Protein AF-A0A497QB81-F1 (afdb_monomer_lite)

Secondary structure (DSSP, 8-state):
-HHHHHHHHTTS--EE-TTT--EE-TT-SB-TTT-PBP-EEE-TTT--EEE--SB-TTT--B-SPPPHHHHHHHHHHHHHHHHHHHHHHHHHHHHHHHHHHHHTTT-HHHHHHHHHHHHHHHHHHHHHHGGGGHHHHHHHHSSHHHHHHHTT--HHHHHHTHHHHHHHHHHHHHHHHHHHHHHHHTTSS--------HHHHHHHHHHHHHHHHHHHHHIIIIIIHHHHTTS-HHHHHHHHHHHHHHT--STTHHHHHHHHHHHHHHHHHHTTS-HHHHHHHHHHHHHHHHHHHHHHHHH-

Sequence (300 aa):
MVESRIEQEMSGETLFCPVCGTSVERGMKHCPTCGAKLSFTICPGCHRPVVAEKFCPFCGTRLMPTSWKGIILMYLITVGSFFLLGVIAIVLLIALVVSFILISPIDPYTAIQMSNDFAFIYLALMNVSELIFLIPLIVYFKTPKKMLRAVGFVKQRILSSIPEEIVYALLGLFVSVILQSTLFYLGVIDVTPSVYTLNIYIMLALSLVVVAFSEEALFRGFFYQALSYRYNWIIAAVVSSIIFATVHPVYPTFIVAFLLGIVMCIIYEKSGKNLMSSTLFHYTYDLTIFVFPTILYLLS

Foldseek 3Di:
DVVVVVVVVQPPDFEADPPPRDTDDPPDQADPPPRHGWDWDQQPLPRHIYTDDQADQQFLFGRDADDPVLLVVLLCQLLVLLVVLVVVLVVLVVVLVVQLVVCCVPDVVVSVVSNVVSVVVSVLCVLCSLCSLVVSLCVVLVHPVSLCSNLGVHPVLCVVCVVVLVVLLVLLLVVLVVVVVVCVVVVVDDLDDDPDDPVVLVSLLVSLLSSLLSLLSRLLSPQLSNVCVPDPSQVSQQVSQLSQLVSVVDPPSSVVSSVLSNVLSVQCVVSSNHSSSSSSSRSSNVSSNNVVSNVVVVVD

Radius of gyration: 23.27 Å; chains: 1; bounding box: 58×38×70 Å

pLDDT: mean 85.38, std 11.7, range [38.03, 98.56]

Structure (mmCIF, N/CA/C/O backbone):
data_AF-A0A497QB81-F1
#
_entry.id   AF-A0A497QB81-F1
#
loop_
_atom_site.group_PDB
_atom_site.id
_atom_site.type_symbol
_atom_site.label_atom_id
_atom_site.label_alt_id
_atom_site.label_comp_id
_atom_site.label_asym_id
_atom_site.label_entity_id
_atom_site.label_seq_id
_atom_site.pdbx_PDB_ins_code
_atom_site.Cartn_x
_atom_site.Cartn_y
_atom_site.Cartn_z
_atom_site.occupancy
_atom_site.B_iso_or_equiv
_atom_site.auth_seq_id
_atom_site.auth_comp_id
_atom_site.auth_asym_id
_atom_site.auth_atom_id
_atom_site.pdbx_PDB_model_num
ATOM 1 N N . MET A 1 1 ? -27.525 -13.408 34.813 1.00 44.25 1 MET A N 1
ATOM 2 C CA . MET A 1 1 ? -26.429 -14.411 34.801 1.00 44.25 1 MET A CA 1
ATOM 3 C C . MET A 1 1 ? -25.441 -14.233 33.647 1.00 44.25 1 MET A C 1
ATOM 5 O O . MET A 1 1 ? -24.277 -14.547 33.850 1.00 44.25 1 MET A O 1
ATOM 9 N N . VAL A 1 2 ? -25.850 -13.743 32.466 1.00 43.25 2 VAL A N 1
ATOM 10 C CA . VAL A 1 2 ? -24.913 -13.443 31.359 1.00 43.25 2 VAL A CA 1
ATOM 11 C C . VAL A 1 2 ? -24.148 -12.134 31.614 1.00 43.25 2 VAL A C 1
ATOM 13 O O . VAL A 1 2 ? -22.926 -12.139 31.556 1.00 43.25 2 VAL A O 1
ATOM 16 N N . GLU A 1 3 ? -24.827 -11.059 32.034 1.00 41.06 3 GLU A N 1
ATOM 17 C CA . GLU A 1 3 ? -24.181 -9.780 32.408 1.00 41.06 3 GLU A CA 1
ATOM 18 C C . GLU A 1 3 ? -23.168 -9.920 33.554 1.00 41.06 3 GLU A C 1
ATOM 20 O O . GLU A 1 3 ? -22.066 -9.387 33.471 1.00 41.06 3 GLU A O 1
ATOM 25 N N . SER A 1 4 ? -23.475 -10.733 34.569 1.00 41.91 4 SER A N 1
ATOM 26 C CA . SER A 1 4 ? -22.582 -10.968 35.711 1.00 41.91 4 SER A CA 1
ATOM 27 C C . SER A 1 4 ? -21.336 -11.798 35.365 1.00 41.91 4 SER A C 1
ATOM 29 O O . SER A 1 4 ? -20.327 -11.697 36.055 1.00 41.91 4 SER A O 1
ATOM 31 N N . ARG A 1 5 ? -21.382 -12.621 34.305 1.00 38.03 5 ARG A N 1
ATOM 32 C CA . ARG A 1 5 ? -20.204 -13.351 33.795 1.00 38.03 5 ARG A CA 1
ATOM 33 C C . ARG A 1 5 ? -19.304 -12.454 32.944 1.00 38.03 5 ARG A C 1
ATOM 35 O O . ARG A 1 5 ? -18.089 -12.548 33.062 1.00 38.03 5 ARG A O 1
ATOM 42 N N . ILE A 1 6 ? -19.895 -11.550 32.160 1.00 45.59 6 ILE A N 1
ATOM 43 C CA . ILE A 1 6 ? -19.164 -10.548 31.370 1.00 45.59 6 ILE A CA 1
ATOM 44 C C . ILE A 1 6 ? -18.400 -9.587 32.296 1.00 45.59 6 ILE A C 1
ATOM 46 O O . ILE A 1 6 ? -17.248 -9.269 32.026 1.00 45.59 6 ILE A O 1
ATOM 50 N N . GLU A 1 7 ? -18.986 -9.175 33.425 1.00 41.84 7 GLU A N 1
ATOM 51 C CA . GLU A 1 7 ? -18.289 -8.353 34.428 1.00 41.84 7 GLU A CA 1
ATOM 52 C C . GLU A 1 7 ? -17.121 -9.083 35.115 1.00 41.84 7 GLU A C 1
ATOM 54 O O . GLU A 1 7 ? -16.090 -8.462 35.376 1.00 41.84 7 GLU A O 1
ATOM 59 N N . GLN A 1 8 ? -17.246 -10.393 35.360 1.00 41.62 8 GLN A N 1
ATOM 60 C CA . GLN A 1 8 ? -16.210 -11.200 36.019 1.00 41.62 8 GLN A CA 1
ATOM 61 C C . GLN A 1 8 ? -15.059 -11.625 35.091 1.00 41.62 8 GLN A C 1
ATOM 63 O O . GLN A 1 8 ? -13.922 -11.695 35.547 1.00 41.62 8 GLN A O 1
ATOM 68 N N . GLU A 1 9 ? -15.292 -11.846 33.793 1.00 42.94 9 GLU A N 1
ATOM 69 C CA . GLU A 1 9 ? -14.204 -12.077 32.821 1.00 42.94 9 GLU A CA 1
ATOM 70 C C . GLU A 1 9 ? -13.464 -10.774 32.449 1.00 42.94 9 GLU A C 1
ATOM 72 O O . GLU A 1 9 ? -12.307 -10.797 32.032 1.00 42.94 9 GLU A O 1
ATOM 77 N N . MET A 1 10 ? -14.096 -9.612 32.659 1.00 46.50 10 MET A N 1
ATOM 78 C CA . MET A 1 10 ? -13.556 -8.283 32.338 1.00 46.50 10 MET A CA 1
ATOM 79 C C . MET A 1 10 ? -12.736 -7.621 33.457 1.00 46.50 10 MET A C 1
ATOM 81 O O . MET A 1 10 ? -12.205 -6.529 33.237 1.00 46.50 10 MET A O 1
ATOM 85 N N . SER A 1 11 ? -12.605 -8.250 34.631 1.00 44.47 11 SER A N 1
ATOM 86 C CA . SER A 1 11 ? -11.894 -7.686 35.791 1.00 44.47 11 SER A CA 1
ATOM 87 C C . SER A 1 11 ? -10.370 -7.890 35.768 1.00 44.47 11 SER A C 1
ATOM 89 O O . SER A 1 11 ? -9.690 -7.445 36.689 1.00 44.47 11 SER A O 1
ATOM 91 N N . GLY A 1 12 ? -9.828 -8.566 34.747 1.00 51.53 12 GLY A N 1
ATOM 92 C CA . GLY A 1 12 ? -8.405 -8.927 34.665 1.00 51.53 12 GLY A CA 1
ATOM 93 C C . GLY A 1 12 ? -7.561 -8.166 33.633 1.00 51.53 12 GLY A C 1
ATOM 94 O O . GLY A 1 12 ? -6.337 -8.273 33.672 1.00 51.53 12 GLY A O 1
ATOM 95 N N . GLU A 1 13 ? -8.159 -7.406 32.706 1.00 62.19 13 GLU A N 1
ATOM 96 C CA . GLU A 1 13 ? -7.384 -6.680 31.685 1.00 62.19 13 GLU A CA 1
ATOM 97 C C . GLU A 1 13 ? -6.985 -5.278 32.169 1.00 62.19 13 GLU A C 1
ATOM 99 O O . GLU A 1 13 ? -7.822 -4.393 32.365 1.00 62.19 13 GLU A O 1
ATOM 104 N N . THR A 1 14 ? -5.678 -5.065 32.336 1.00 75.19 14 THR A N 1
ATOM 105 C CA . THR A 1 14 ? -5.090 -3.767 32.680 1.00 75.19 14 THR A CA 1
ATOM 106 C C . THR A 1 14 ? -5.284 -2.764 31.539 1.00 75.19 14 THR A C 1
ATOM 108 O O . THR A 1 14 ? -4.836 -2.968 30.410 1.00 75.19 14 THR A O 1
ATOM 111 N N . LEU A 1 15 ? -5.966 -1.650 31.827 1.00 85.19 15 LEU A N 1
ATOM 112 C CA . LEU A 1 15 ? -6.152 -0.539 30.891 1.00 85.19 15 LEU A CA 1
ATOM 113 C C . LEU A 1 15 ? -5.035 0.484 31.082 1.00 85.19 15 LEU A C 1
ATOM 115 O O . LEU A 1 15 ? -4.567 0.685 32.198 1.00 85.19 15 LEU A O 1
ATOM 119 N N . PHE A 1 16 ? -4.634 1.170 30.013 1.00 86.25 16 PHE A N 1
ATOM 120 C CA . PHE A 1 16 ? -3.534 2.136 30.054 1.00 86.25 16 PHE A CA 1
ATOM 121 C C . PHE A 1 16 ? -3.965 3.505 29.533 1.00 86.25 16 PHE A C 1
ATOM 123 O O . PHE A 1 16 ? -4.722 3.614 28.569 1.00 86.25 16 PHE A O 1
ATOM 130 N N . CYS A 1 17 ? -3.462 4.562 30.169 1.00 85.00 17 CYS A N 1
ATOM 131 C CA . CYS A 1 17 ? -3.669 5.933 29.735 1.00 85.00 17 CYS A CA 1
ATOM 132 C C . CYS A 1 17 ? -2.966 6.194 28.386 1.00 85.00 17 CYS A C 1
ATOM 134 O O . CYS A 1 17 ? -1.753 5.992 28.292 1.00 85.00 17 CYS A O 1
ATOM 136 N N . PRO A 1 18 ? -3.665 6.763 27.388 1.00 79.88 18 PRO A N 1
ATOM 137 C CA . PRO A 1 18 ? -3.100 7.120 26.083 1.00 79.88 18 PRO A CA 1
ATOM 138 C C . PRO A 1 18 ? -1.908 8.066 26.098 1.00 79.88 18 PRO A C 1
ATOM 140 O O . PRO A 1 18 ? -1.092 8.109 25.176 1.00 79.88 18 PRO A O 1
ATOM 143 N N . VAL A 1 19 ? -1.888 8.929 27.113 1.00 83.06 19 VAL A N 1
ATOM 144 C CA . VAL A 1 19 ? -1.020 10.102 27.153 1.00 83.06 19 VAL A CA 1
ATOM 145 C C . VAL A 1 19 ? 0.280 9.776 27.872 1.00 83.06 19 VAL A C 1
ATOM 147 O O . VAL A 1 19 ? 1.347 10.094 27.357 1.00 83.06 19 VAL A O 1
ATOM 150 N N . CYS A 1 20 ? 0.200 9.121 29.033 1.00 87.94 20 CYS A N 1
ATOM 151 C CA . CYS A 1 20 ? 1.365 8.823 29.869 1.00 87.94 20 CYS A CA 1
ATOM 152 C C . CYS A 1 20 ? 1.676 7.329 30.016 1.00 87.94 20 CYS A C 1
ATOM 154 O O . CYS A 1 20 ? 2.730 6.991 30.539 1.00 87.94 20 CYS A O 1
ATOM 156 N N . GLY A 1 21 ? 0.788 6.431 29.578 1.00 83.69 21 GLY A N 1
ATOM 157 C CA . GLY A 1 21 ? 0.985 4.985 29.691 1.00 83.69 21 GLY A CA 1
ATOM 158 C C . GLY A 1 21 ? 0.751 4.398 31.086 1.00 83.69 21 GLY A C 1
ATOM 159 O O . GLY A 1 21 ? 0.950 3.201 31.252 1.00 83.69 21 GLY A O 1
ATOM 160 N N . THR A 1 22 ? 0.321 5.185 32.081 1.00 89.81 22 THR A N 1
ATOM 161 C CA . THR A 1 22 ? -0.017 4.658 33.417 1.00 89.81 22 THR A CA 1
ATOM 162 C C . THR A 1 22 ? -1.233 3.738 33.347 1.00 89.81 22 THR A C 1
ATOM 164 O O . THR A 1 22 ? -2.174 4.031 32.606 1.00 89.81 22 THR A O 1
ATOM 167 N N . SER A 1 23 ? -1.248 2.666 34.142 1.00 90.06 23 SER A N 1
ATOM 168 C CA . SER A 1 23 ? -2.433 1.828 34.320 1.00 90.06 23 SER A CA 1
ATOM 169 C C . SER A 1 23 ? -3.597 2.627 34.913 1.00 90.06 23 SER A C 1
ATOM 171 O O . SER A 1 23 ? -3.414 3.425 35.832 1.00 90.06 23 SER A O 1
ATOM 173 N N . VAL A 1 24 ? -4.798 2.421 34.389 1.00 90.38 24 VAL A N 1
ATOM 174 C CA . VAL A 1 24 ? -6.028 3.081 34.836 1.00 90.38 24 VAL A CA 1
ATOM 175 C C . VAL A 1 24 ? -7.117 2.044 35.069 1.00 90.38 24 VAL A C 1
ATOM 177 O O . VAL A 1 24 ? -7.146 1.008 34.409 1.00 90.38 24 VAL A O 1
ATOM 180 N N . GLU A 1 25 ? -8.031 2.331 35.988 1.00 87.75 25 GLU A N 1
ATOM 181 C CA . GLU A 1 25 ? -9.188 1.476 36.260 1.00 87.75 25 GLU A CA 1
ATOM 182 C C . GLU A 1 25 ? -10.434 2.010 35.549 1.00 87.75 25 GLU A C 1
ATOM 184 O O . GLU A 1 25 ? -10.552 3.204 35.244 1.00 87.75 25 GLU A O 1
ATOM 189 N N . ARG A 1 26 ? -11.394 1.121 35.279 1.00 81.31 26 ARG A N 1
ATOM 190 C CA . ARG A 1 26 ? -12.671 1.517 34.677 1.00 81.31 26 ARG A CA 1
ATOM 191 C C . ARG A 1 26 ? -13.438 2.459 35.604 1.00 81.31 26 ARG A C 1
ATOM 193 O O . ARG A 1 26 ? -13.461 2.278 36.812 1.00 81.31 26 ARG A O 1
ATOM 200 N N . GLY A 1 27 ? -14.093 3.459 35.017 1.00 81.75 27 GLY A N 1
ATOM 201 C CA . GLY A 1 27 ? -14.868 4.470 35.750 1.00 81.75 27 GLY A CA 1
ATOM 202 C C . GLY A 1 27 ? -14.089 5.747 36.084 1.00 81.75 27 GLY A C 1
ATOM 203 O O . GLY A 1 27 ? -14.703 6.777 36.370 1.00 81.75 27 GLY A O 1
ATOM 204 N N . MET A 1 28 ? -12.757 5.742 35.957 1.00 87.50 28 MET A N 1
ATOM 205 C CA . MET A 1 28 ? -11.948 6.956 36.102 1.00 87.50 28 MET A CA 1
ATOM 206 C C . MET A 1 28 ? -12.247 7.960 34.978 1.00 87.50 28 MET A C 1
ATOM 208 O O . MET A 1 28 ? -12.072 7.662 33.803 1.00 87.50 28 MET A O 1
ATOM 212 N N . LYS A 1 29 ? -12.655 9.191 35.313 1.00 90.88 29 LYS A N 1
ATOM 213 C CA . LYS A 1 29 ? -12.885 10.252 34.306 1.00 90.88 29 LYS A CA 1
ATOM 214 C C . LYS A 1 29 ? -11.591 10.914 33.821 1.00 90.88 29 LYS A C 1
ATOM 216 O O . LYS A 1 29 ? -11.553 11.444 32.712 1.00 90.88 29 LYS A O 1
ATOM 221 N N . HIS A 1 30 ? -10.544 10.892 34.645 1.00 94.12 30 HIS A N 1
ATOM 222 C CA . HIS A 1 30 ? -9.237 11.483 34.358 1.00 94.12 30 HIS A CA 1
ATOM 223 C C . HIS A 1 30 ? -8.117 10.555 34.832 1.00 94.12 30 HIS A C 1
ATOM 225 O O . HIS A 1 30 ? -8.283 9.826 35.808 1.00 94.12 30 HIS A O 1
ATOM 231 N N . CYS A 1 31 ? -6.975 10.592 34.147 1.00 91.56 31 CYS A N 1
ATOM 232 C CA . CYS A 1 31 ? -5.782 9.854 34.537 1.00 91.56 31 CYS A CA 1
ATOM 233 C C . CYS A 1 31 ? -5.177 10.449 35.821 1.00 91.56 31 CYS A C 1
ATOM 235 O O . CYS A 1 31 ? -4.911 11.654 35.839 1.00 91.56 31 CYS A O 1
ATOM 237 N N . PRO A 1 32 ? -4.874 9.634 36.849 1.00 92.75 32 PRO A N 1
ATOM 238 C CA . PRO A 1 32 ? -4.325 10.126 38.114 1.00 92.75 32 PRO A CA 1
ATOM 239 C C . PRO A 1 32 ? -2.901 10.686 37.988 1.00 92.75 32 PRO A C 1
ATOM 241 O O . PRO A 1 32 ? -2.485 11.486 38.816 1.00 92.75 32 PRO A O 1
ATOM 244 N N . THR A 1 33 ? -2.147 10.292 36.956 1.00 95.00 33 THR A N 1
ATOM 245 C CA . THR A 1 33 ? -0.748 10.719 36.778 1.00 95.00 33 THR A CA 1
ATOM 246 C C . THR A 1 33 ? -0.603 11.971 35.918 1.00 95.00 33 THR A C 1
ATOM 248 O O . THR A 1 33 ? 0.212 12.829 36.231 1.00 95.00 33 THR A O 1
ATOM 251 N N . CYS A 1 34 ? -1.352 12.085 34.816 1.00 93.88 34 CYS A N 1
ATOM 252 C CA . CYS A 1 34 ? -1.181 13.186 33.853 1.00 93.88 34 CYS A CA 1
ATOM 253 C C . CYS A 1 34 ? -2.417 14.077 33.676 1.00 93.88 34 CYS A C 1
ATOM 255 O O . CYS A 1 34 ? -2.381 15.010 32.880 1.00 93.88 34 CYS A O 1
ATOM 257 N N . GLY A 1 35 ? -3.532 13.772 34.348 1.00 90.56 35 GLY A N 1
ATOM 258 C CA . GLY A 1 35 ? -4.773 14.546 34.250 1.00 90.56 35 GLY A CA 1
ATOM 259 C C . GLY A 1 35 ? -5.535 14.401 32.926 1.00 90.56 35 GLY A C 1
ATOM 260 O O . GLY A 1 35 ? -6.574 15.033 32.750 1.00 90.56 35 GLY A O 1
ATOM 261 N N . ALA A 1 36 ? -5.069 13.571 31.987 1.00 90.44 36 ALA A N 1
ATOM 262 C CA . ALA A 1 36 ? -5.752 13.366 30.710 1.00 90.44 36 ALA A CA 1
ATOM 263 C C . ALA A 1 36 ? -7.174 12.819 30.910 1.00 90.44 36 ALA A C 1
ATOM 265 O O . ALA A 1 36 ? -7.375 11.881 31.682 1.00 90.44 36 ALA A O 1
ATOM 266 N N . LYS A 1 37 ? -8.155 13.372 30.189 1.00 90.88 37 LYS A N 1
ATOM 267 C CA . LYS A 1 37 ? -9.534 12.869 30.195 1.00 90.88 37 LYS A CA 1
ATOM 268 C C . LYS A 1 37 ? -9.579 11.460 29.606 1.00 90.88 37 LYS A C 1
ATOM 270 O O . LYS A 1 37 ? -9.082 11.230 28.505 1.00 90.88 37 LYS A O 1
ATOM 275 N N . LEU A 1 38 ? -10.199 10.540 30.333 1.00 89.62 38 LEU A N 1
ATOM 276 C CA . LEU A 1 38 ? -10.370 9.152 29.927 1.00 89.62 38 LEU A CA 1
ATOM 277 C C . LEU A 1 38 ? -11.799 8.947 29.427 1.00 89.62 38 LEU A C 1
ATOM 279 O O . LEU A 1 38 ? -12.764 9.483 29.971 1.00 89.62 38 LEU A O 1
ATOM 283 N N . SER A 1 39 ? -11.925 8.165 28.368 1.00 87.81 39 SER A N 1
ATOM 284 C CA . SER A 1 39 ? -13.194 7.666 27.856 1.00 87.81 39 SER A CA 1
ATOM 285 C C . SER A 1 39 ? -12.990 6.183 27.610 1.00 87.81 39 SER A C 1
ATOM 287 O O . SER A 1 39 ? -11.936 5.811 27.113 1.00 87.81 39 SER A O 1
ATOM 289 N N . PHE A 1 40 ? -13.927 5.328 27.996 1.00 88.31 40 PHE A N 1
ATOM 290 C CA . PHE A 1 40 ? -13.785 3.881 27.840 1.00 88.31 40 PHE A CA 1
ATOM 291 C C . PHE A 1 40 ? -14.735 3.390 26.759 1.00 88.31 40 PHE A C 1
ATOM 293 O O . PHE A 1 40 ? -15.863 3.866 26.648 1.00 88.31 40 PHE A O 1
ATOM 300 N N . THR A 1 41 ? -14.278 2.440 25.955 1.00 89.88 41 THR A N 1
ATOM 301 C CA . THR A 1 41 ? -15.095 1.813 24.918 1.00 89.88 41 THR A CA 1
ATOM 302 C C . THR A 1 41 ? -14.672 0.362 24.719 1.00 89.88 41 THR A C 1
ATOM 304 O O . THR A 1 41 ? -13.584 -0.039 25.138 1.00 89.88 41 THR A O 1
ATOM 307 N N . ILE A 1 42 ? -15.535 -0.432 24.093 1.00 89.38 42 ILE A N 1
ATOM 308 C CA . ILE A 1 42 ? -15.211 -1.789 23.657 1.00 89.38 42 ILE A CA 1
ATOM 309 C C . ILE A 1 42 ? -14.823 -1.697 22.185 1.00 89.38 42 ILE A C 1
ATOM 311 O O . ILE A 1 42 ? -15.564 -1.145 21.372 1.00 89.38 42 ILE A O 1
ATOM 315 N N . CYS A 1 43 ? -13.643 -2.202 21.835 1.00 87.06 43 CYS A N 1
ATOM 316 C CA . CYS A 1 43 ? -13.189 -2.167 20.453 1.00 87.06 43 CYS A CA 1
ATOM 317 C C . CYS A 1 43 ? -14.058 -3.093 19.579 1.00 87.06 43 CYS A C 1
ATOM 319 O O . CYS A 1 43 ? -14.109 -4.285 19.863 1.00 87.06 43 CYS A O 1
ATOM 321 N N . PRO A 1 44 ? -14.659 -2.618 18.473 1.00 84.56 44 PRO A N 1
ATOM 322 C CA . PRO A 1 44 ? -15.477 -3.471 17.604 1.00 84.56 44 PRO A CA 1
ATOM 323 C C . PRO A 1 44 ? -14.659 -4.490 16.793 1.00 84.56 44 PRO A C 1
ATOM 325 O O . PRO A 1 44 ? -15.229 -5.386 16.189 1.00 84.56 44 PRO A O 1
ATOM 328 N N . GLY A 1 45 ? -13.329 -4.342 16.736 1.00 81.88 45 GLY A N 1
ATOM 329 C CA . GLY A 1 45 ? -12.448 -5.267 16.019 1.00 81.88 45 GLY A CA 1
ATOM 330 C C . GLY A 1 45 ? -12.002 -6.451 16.875 1.00 81.88 45 GLY A C 1
ATOM 331 O O . GLY A 1 45 ? -12.196 -7.600 16.497 1.00 81.88 45 GLY A O 1
ATOM 332 N N . CYS A 1 46 ? -11.393 -6.185 18.035 1.00 84.38 46 CYS A N 1
ATOM 333 C CA . CYS A 1 46 ? -10.879 -7.241 18.918 1.00 84.38 46 CYS A CA 1
ATOM 334 C C . CYS A 1 46 ? -11.744 -7.520 20.148 1.00 84.38 46 CYS A C 1
ATOM 336 O O . CYS A 1 46 ? -11.360 -8.357 20.958 1.00 84.38 46 CYS A O 1
ATOM 338 N N . HIS A 1 47 ? -12.856 -6.802 20.323 1.00 87.75 47 HIS A N 1
ATOM 339 C CA . HIS A 1 47 ? -13.776 -6.917 21.461 1.00 87.75 47 HIS A CA 1
ATOM 340 C C . HIS A 1 47 ? -13.149 -6.649 22.838 1.00 87.75 47 HIS A C 1
ATOM 342 O O . HIS A 1 47 ? -13.814 -6.801 23.859 1.00 87.75 47 HIS A O 1
ATOM 348 N N . ARG A 1 48 ? -11.895 -6.175 22.885 1.00 86.25 48 ARG A N 1
ATOM 349 C CA . ARG A 1 48 ? -11.235 -5.798 24.136 1.00 86.25 48 ARG A CA 1
ATOM 350 C C . ARG A 1 48 ? -11.694 -4.421 24.621 1.00 86.25 48 ARG A C 1
ATOM 352 O O . ARG A 1 48 ? -11.857 -3.508 23.797 1.00 86.25 48 ARG A O 1
ATOM 359 N N . PRO A 1 49 ? -11.857 -4.229 25.939 1.00 87.88 49 PRO A N 1
ATOM 360 C CA . PRO A 1 49 ? -11.997 -2.914 26.540 1.00 87.88 49 PRO A CA 1
ATOM 361 C C . PRO A 1 49 ? -10.735 -2.076 26.329 1.00 87.88 49 PRO A C 1
ATOM 363 O O . PRO A 1 49 ? -9.609 -2.543 26.484 1.00 87.88 49 PRO A O 1
ATOM 366 N N . VAL A 1 50 ? -10.925 -0.808 25.983 1.00 87.88 50 VAL A N 1
ATOM 367 C CA . VAL A 1 50 ? -9.835 0.136 25.726 1.00 87.88 50 VAL A CA 1
ATOM 368 C C . VAL A 1 50 ? -10.193 1.521 26.246 1.00 87.88 50 VAL A C 1
ATOM 370 O O . VAL A 1 50 ? -11.364 1.912 26.285 1.00 87.88 50 VAL A O 1
ATOM 373 N N . VAL A 1 51 ? -9.170 2.296 26.604 1.00 86.31 51 VAL A N 1
ATOM 374 C CA . VAL A 1 51 ? -9.326 3.746 26.731 1.00 86.31 51 VAL A CA 1
ATOM 375 C C . VAL A 1 51 ? -9.390 4.321 25.316 1.00 86.31 51 VAL A C 1
ATOM 377 O O . VAL A 1 51 ? -8.511 4.071 24.494 1.00 86.31 51 VAL A O 1
ATOM 380 N N . ALA A 1 52 ? -10.460 5.046 25.014 1.00 77.50 52 ALA A N 1
ATOM 381 C CA . ALA A 1 52 ? -10.756 5.609 23.715 1.00 77.50 52 ALA A CA 1
ATOM 382 C C . ALA A 1 52 ? -9.650 6.574 23.271 1.00 77.50 52 ALA A C 1
ATOM 384 O O . ALA A 1 52 ? -9.512 7.695 23.761 1.00 77.50 52 ALA A O 1
ATOM 385 N N . GLU A 1 53 ? -8.907 6.122 22.270 1.00 79.50 53 GLU A N 1
ATOM 386 C CA . GLU A 1 53 ? -8.003 6.908 21.440 1.00 79.50 53 GLU A CA 1
ATOM 387 C C . GLU A 1 53 ? -8.534 6.978 20.005 1.00 79.50 53 GLU A C 1
ATOM 389 O O . GLU A 1 53 ? -9.619 6.489 19.705 1.00 79.50 53 GLU A O 1
ATOM 394 N N . LYS A 1 54 ? -7.751 7.533 19.071 1.00 82.12 54 LYS A N 1
ATOM 395 C CA . LYS A 1 54 ? -8.074 7.417 17.644 1.00 82.12 54 LYS A CA 1
ATOM 396 C C . LYS A 1 54 ? -8.108 5.954 17.165 1.00 82.12 54 LYS A C 1
ATOM 398 O O . LYS A 1 54 ? -8.919 5.652 16.290 1.00 82.12 54 LYS A O 1
ATOM 403 N N . PHE A 1 55 ? -7.278 5.067 17.727 1.00 82.50 55 PHE A N 1
ATOM 404 C CA . PHE A 1 55 ? -7.147 3.658 17.323 1.00 82.50 55 PHE A CA 1
ATOM 405 C C . PHE A 1 55 ? -6.967 2.734 18.525 1.00 82.50 55 PHE A C 1
ATOM 407 O O . PHE A 1 55 ? -6.443 3.141 19.558 1.00 82.50 55 PHE A O 1
ATOM 414 N N . CYS A 1 56 ? -7.371 1.478 18.366 1.00 82.12 56 CYS A N 1
ATOM 415 C CA . CYS A 1 56 ? -7.165 0.428 19.349 1.00 82.12 56 CYS A CA 1
ATOM 416 C C . CYS A 1 56 ? -5.675 0.051 19.433 1.00 82.12 56 CYS A C 1
ATOM 418 O O . CYS A 1 56 ? -5.101 -0.344 18.415 1.00 82.12 56 CYS A O 1
ATOM 420 N N . PRO A 1 57 ? -5.052 0.072 20.625 1.00 77.12 57 PRO A N 1
ATOM 421 C CA . PRO A 1 57 ? -3.642 -0.289 20.785 1.00 77.12 57 PRO A CA 1
ATOM 422 C C . PRO A 1 57 ? -3.362 -1.786 20.573 1.00 77.12 57 PRO A C 1
ATOM 424 O O . PRO A 1 57 ? -2.212 -2.162 20.363 1.00 77.12 57 PRO A O 1
ATOM 427 N N . PHE A 1 58 ? -4.394 -2.637 20.619 1.00 76.88 58 PHE A N 1
ATOM 428 C CA . PHE A 1 58 ? -4.254 -4.092 20.506 1.00 76.88 58 PHE A CA 1
ATOM 429 C C . PHE A 1 58 ? -4.451 -4.620 19.084 1.00 76.88 58 PHE A C 1
ATOM 431 O O . PHE A 1 58 ? -3.796 -5.583 18.699 1.00 76.88 58 PHE A O 1
ATOM 438 N N . CYS A 1 59 ? -5.354 -4.018 18.303 1.00 78.12 59 CYS A N 1
ATOM 439 C CA . CYS A 1 59 ? -5.680 -4.503 16.956 1.00 78.12 59 CYS A CA 1
ATOM 440 C C . CYS A 1 59 ? -5.636 -3.436 15.858 1.00 78.12 59 CYS A C 1
ATOM 442 O O . CYS A 1 59 ? -5.926 -3.752 14.712 1.00 78.12 59 CYS A O 1
ATOM 444 N N . GLY A 1 60 ? -5.337 -2.175 16.184 1.00 78.81 60 GLY A N 1
ATOM 445 C CA . GLY A 1 60 ? -5.266 -1.090 15.201 1.00 78.81 60 GLY A CA 1
ATOM 446 C C . GLY A 1 60 ? -6.610 -0.530 14.740 1.00 78.81 60 GLY A C 1
ATOM 447 O O . GLY A 1 60 ? -6.624 0.498 14.078 1.00 78.81 60 GLY A O 1
ATOM 448 N N . THR A 1 61 ? -7.739 -1.144 15.115 1.00 84.94 61 THR A N 1
ATOM 449 C CA . THR A 1 61 ? -9.074 -0.682 14.698 1.00 84.94 61 THR A CA 1
ATOM 450 C C . THR A 1 61 ? -9.329 0.755 15.138 1.00 84.94 61 THR A C 1
ATOM 452 O O . THR A 1 61 ? -9.227 1.076 16.323 1.00 84.94 61 THR A O 1
ATOM 455 N N . ARG A 1 62 ? -9.721 1.614 14.199 1.00 87.75 62 ARG A N 1
ATOM 456 C CA . ARG A 1 62 ? -10.138 2.993 14.457 1.00 87.75 62 ARG A CA 1
ATOM 457 C C . ARG A 1 62 ? -11.339 3.058 15.404 1.00 87.75 62 ARG A C 1
ATOM 459 O O . ARG A 1 62 ? -12.341 2.382 15.197 1.00 87.75 62 ARG A O 1
ATOM 466 N N . LEU A 1 63 ? -11.241 3.925 16.412 1.00 86.81 63 LEU A N 1
ATOM 467 C CA . LEU A 1 63 ? -12.259 4.113 17.456 1.00 86.81 63 LEU A CA 1
ATOM 468 C C . LEU A 1 63 ? -12.902 5.509 17.433 1.00 86.81 63 LEU A C 1
ATOM 470 O O . LEU A 1 63 ? -13.942 5.714 18.054 1.00 86.81 63 LEU A O 1
ATOM 474 N N . MET A 1 64 ? -12.309 6.468 16.714 1.00 84.50 64 MET A N 1
ATOM 475 C CA . MET A 1 64 ? -12.838 7.830 16.575 1.00 84.50 64 MET A CA 1
ATOM 476 C C . MET A 1 64 ? -13.014 8.226 15.106 1.00 84.50 64 MET A C 1
ATOM 478 O O . MET A 1 64 ? -12.174 7.866 14.268 1.00 84.50 64 MET A O 1
ATOM 482 N N . PRO A 1 65 ? -14.041 9.037 14.785 1.00 86.25 65 PRO A N 1
ATOM 483 C CA . PRO A 1 65 ? -14.245 9.519 13.431 1.00 86.25 65 PRO A CA 1
ATOM 484 C C . PRO A 1 65 ? -13.100 10.443 13.012 1.00 86.25 65 PRO A C 1
ATOM 486 O O . PRO A 1 65 ? -12.639 11.299 13.768 1.00 86.25 65 PRO A O 1
ATOM 489 N N . THR A 1 66 ? -12.674 10.320 11.757 1.00 88.81 66 THR A N 1
ATOM 490 C CA . THR A 1 66 ? -11.916 11.395 11.095 1.00 88.81 66 THR A CA 1
ATOM 491 C C . THR A 1 66 ? -12.911 12.456 10.627 1.00 88.81 66 THR A C 1
ATOM 493 O O . THR A 1 66 ? -14.065 12.123 10.381 1.00 88.81 66 THR A O 1
ATOM 496 N N . SER A 1 67 ? -12.538 13.731 10.505 1.00 91.62 67 SER A N 1
ATOM 497 C CA . SER A 1 67 ? -13.415 14.749 9.899 1.00 91.62 67 SER A CA 1
ATOM 498 C C . SER A 1 67 ? -13.402 14.640 8.368 1.00 91.62 67 SER A C 1
ATOM 500 O O . SER A 1 67 ? -12.405 14.216 7.789 1.00 91.62 67 SER A O 1
ATOM 502 N N . TRP A 1 68 ? -14.482 15.028 7.677 1.00 92.62 68 TRP A N 1
ATOM 503 C CA . TRP A 1 68 ? -14.498 15.055 6.201 1.00 92.62 68 TRP A CA 1
ATOM 504 C C . TRP A 1 68 ? -13.402 15.949 5.627 1.00 92.62 68 TRP A C 1
ATOM 506 O O . TRP A 1 68 ? -12.695 15.527 4.721 1.00 92.62 68 TRP A O 1
ATOM 516 N N . LYS A 1 69 ? -13.184 17.122 6.237 1.00 92.31 69 LYS A N 1
ATOM 517 C CA . LYS A 1 69 ? -12.059 18.006 5.907 1.00 92.31 69 LYS A CA 1
ATOM 518 C C . LYS A 1 69 ? -10.715 17.275 5.984 1.00 92.31 69 LYS A C 1
ATOM 520 O O . LYS A 1 69 ? -9.896 17.440 5.096 1.00 92.31 69 LYS A O 1
ATOM 525 N N . GLY A 1 70 ? -10.506 16.442 7.008 1.00 89.75 70 GLY A N 1
ATOM 526 C CA . GLY A 1 70 ? -9.280 15.656 7.156 1.00 89.75 70 GLY A CA 1
ATOM 527 C C . GLY A 1 70 ? -9.105 14.583 6.079 1.00 89.75 70 GLY A C 1
ATOM 528 O O . GLY A 1 70 ? -7.995 14.398 5.599 1.00 89.75 70 GLY A O 1
ATOM 529 N N . ILE A 1 71 ? -10.186 13.906 5.677 1.00 92.62 71 ILE A N 1
ATOM 530 C CA . ILE A 1 71 ? -10.143 12.907 4.594 1.00 92.62 71 ILE A CA 1
ATOM 531 C C . ILE A 1 71 ? -9.868 13.579 3.247 1.00 92.62 71 ILE A C 1
ATOM 533 O O . ILE A 1 71 ? -8.989 13.136 2.518 1.00 92.62 71 ILE A O 1
ATOM 537 N N . ILE A 1 72 ? -10.585 14.663 2.940 1.00 93.00 72 ILE A N 1
ATOM 538 C CA . ILE A 1 72 ? -10.419 15.411 1.688 1.00 93.00 72 ILE A CA 1
ATOM 539 C C . ILE A 1 72 ? -9.008 15.993 1.606 1.00 93.00 72 ILE A C 1
ATOM 541 O O . ILE A 1 72 ? -8.351 15.839 0.587 1.00 93.00 72 ILE A O 1
ATOM 545 N N . LEU A 1 73 ? -8.515 16.611 2.684 1.00 91.44 73 LEU A N 1
ATOM 546 C CA . LEU A 1 73 ? -7.161 17.158 2.714 1.00 91.44 73 LEU A CA 1
ATOM 547 C C . LEU A 1 73 ? -6.104 16.067 2.503 1.00 91.44 73 LEU A C 1
ATOM 549 O O . LEU A 1 73 ? -5.182 16.280 1.727 1.00 91.44 73 LEU A O 1
ATOM 553 N N . MET A 1 74 ? -6.253 14.902 3.147 1.00 91.25 74 MET A N 1
ATOM 554 C CA . MET A 1 74 ? -5.360 13.760 2.921 1.00 91.25 74 MET A CA 1
ATOM 555 C C . MET A 1 74 ? -5.353 13.360 1.442 1.00 91.25 74 MET A C 1
ATOM 557 O O . MET A 1 74 ? -4.288 13.259 0.849 1.00 91.25 74 MET A O 1
ATOM 561 N N . TYR A 1 75 ? -6.533 13.215 0.832 1.00 92.88 75 TYR A N 1
ATOM 562 C CA . TYR A 1 75 ? -6.668 12.843 -0.577 1.00 92.88 75 TYR A CA 1
ATOM 563 C C . TYR A 1 75 ? -6.034 13.865 -1.525 1.00 92.88 75 TYR A C 1
ATOM 565 O O . TYR A 1 75 ? -5.269 13.491 -2.408 1.00 92.88 75 TYR A O 1
ATOM 573 N N . LEU A 1 76 ? -6.296 15.158 -1.315 1.00 91.62 76 LEU A N 1
ATOM 574 C CA . LEU A 1 76 ? -5.712 16.224 -2.130 1.00 91.62 76 LEU A CA 1
ATOM 575 C C . LEU A 1 76 ? -4.186 16.259 -2.020 1.00 91.62 76 LEU A C 1
ATOM 577 O O . LEU A 1 76 ? -3.521 16.482 -3.026 1.00 91.62 76 LEU A O 1
ATOM 581 N N . ILE A 1 77 ? -3.631 16.016 -0.827 1.00 89.81 77 ILE A N 1
ATOM 582 C CA . ILE A 1 77 ? -2.178 15.926 -0.658 1.00 89.81 77 ILE A CA 1
ATOM 583 C C . ILE A 1 77 ? -1.633 14.710 -1.410 1.00 89.81 77 ILE A C 1
ATOM 585 O O . ILE A 1 77 ? -0.659 14.870 -2.131 1.00 89.81 77 ILE A O 1
ATOM 589 N N . THR A 1 78 ? -2.268 13.539 -1.302 1.00 88.81 78 THR A N 1
ATOM 590 C CA . THR A 1 78 ? -1.860 12.315 -2.013 1.00 88.81 78 THR A CA 1
ATOM 591 C C . THR A 1 78 ? -1.856 12.498 -3.534 1.00 88.81 78 THR A C 1
ATOM 593 O O . THR A 1 78 ? -0.852 12.223 -4.191 1.00 88.81 78 THR A O 1
ATOM 596 N N . VAL A 1 79 ? -2.956 12.996 -4.106 1.00 88.62 79 VAL A N 1
ATOM 597 C CA . VAL A 1 79 ? -3.058 13.223 -5.558 1.00 88.62 79 VAL A CA 1
ATOM 598 C C .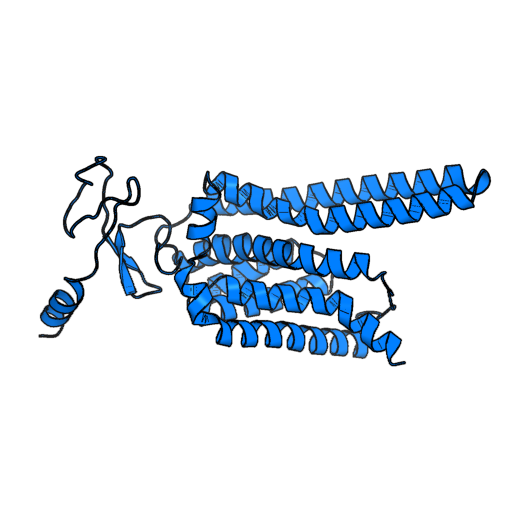 VAL A 1 79 ? -2.105 14.333 -5.998 1.00 88.62 79 VAL A C 1
ATOM 600 O O . VAL A 1 79 ? -1.418 14.194 -7.007 1.00 88.62 79 VAL A O 1
ATOM 603 N N . GLY A 1 80 ? -2.009 15.416 -5.222 1.00 88.12 80 GLY A N 1
ATOM 604 C CA . GLY A 1 80 ? -1.093 16.519 -5.502 1.00 88.12 80 GLY A CA 1
ATOM 605 C C . GLY A 1 80 ? 0.376 16.095 -5.463 1.00 88.12 80 GLY A C 1
ATOM 606 O O . GLY A 1 80 ? 1.146 16.504 -6.327 1.00 88.12 80 GLY A O 1
ATOM 607 N N . SER A 1 81 ? 0.762 15.237 -4.512 1.00 85.06 81 SER A N 1
ATOM 608 C CA . SER A 1 81 ? 2.118 14.693 -4.437 1.00 85.06 81 SER A CA 1
ATOM 609 C C . SER A 1 81 ? 2.434 13.791 -5.623 1.00 85.06 81 SER A C 1
ATOM 611 O O . SER A 1 81 ? 3.507 13.918 -6.202 1.00 85.06 81 SER A O 1
ATOM 613 N N . PHE A 1 82 ? 1.491 12.937 -6.030 1.00 83.06 82 PHE A N 1
ATOM 614 C CA . PHE A 1 82 ? 1.668 12.066 -7.190 1.00 83.06 82 PHE A CA 1
ATOM 615 C C . PHE A 1 82 ? 1.798 12.874 -8.489 1.00 83.06 82 PHE A C 1
ATOM 617 O O . PHE A 1 82 ? 2.711 12.650 -9.280 1.00 83.06 82 PHE A O 1
ATOM 624 N N . PHE A 1 83 ? 0.948 13.889 -8.672 1.00 85.31 83 PHE A N 1
ATOM 625 C CA . PHE A 1 83 ? 1.031 14.795 -9.817 1.00 85.31 83 PHE A CA 1
ATOM 626 C C . PHE A 1 83 ? 2.369 15.546 -9.863 1.00 85.31 83 PHE A C 1
ATOM 628 O O . PHE A 1 83 ? 3.010 15.601 -10.911 1.00 85.31 83 PHE A O 1
ATOM 635 N N . LEU A 1 84 ? 2.824 16.086 -8.726 1.00 86.44 84 LEU A N 1
ATOM 636 C CA . LEU A 1 84 ? 4.113 16.773 -8.630 1.00 86.44 84 LEU A CA 1
ATOM 637 C C . LEU A 1 84 ? 5.280 15.849 -9.004 1.00 86.44 84 LEU A C 1
ATOM 639 O O . LEU A 1 84 ? 6.167 16.259 -9.750 1.00 86.44 84 LEU A O 1
ATOM 643 N N . LEU A 1 85 ? 5.269 14.606 -8.520 1.00 84.25 85 LEU A N 1
ATOM 644 C CA . LEU A 1 85 ? 6.279 13.606 -8.864 1.00 84.25 85 LEU A CA 1
ATOM 645 C C . LEU A 1 85 ? 6.262 13.264 -10.352 1.00 84.25 85 LEU A C 1
ATOM 647 O O . LEU A 1 85 ? 7.327 13.202 -10.957 1.00 84.25 85 LEU A O 1
ATOM 651 N N . GLY A 1 86 ? 5.079 13.135 -10.957 1.00 83.81 86 GLY A N 1
ATOM 652 C CA . GLY A 1 86 ? 4.940 12.953 -12.401 1.00 83.81 86 GLY A CA 1
ATOM 653 C C . GLY A 1 86 ? 5.548 14.109 -13.201 1.00 83.81 86 GLY A C 1
ATOM 654 O O . GLY A 1 86 ? 6.278 13.879 -14.161 1.00 83.81 86 GLY A O 1
ATOM 655 N N . VAL A 1 87 ? 5.332 15.359 -12.774 1.00 87.62 87 VAL A N 1
ATOM 656 C CA . VAL A 1 87 ? 5.962 16.534 -13.407 1.00 87.62 87 VAL A CA 1
ATOM 657 C C . VAL A 1 87 ? 7.486 16.485 -13.272 1.00 87.62 87 VAL A C 1
ATOM 659 O O . VAL A 1 87 ? 8.190 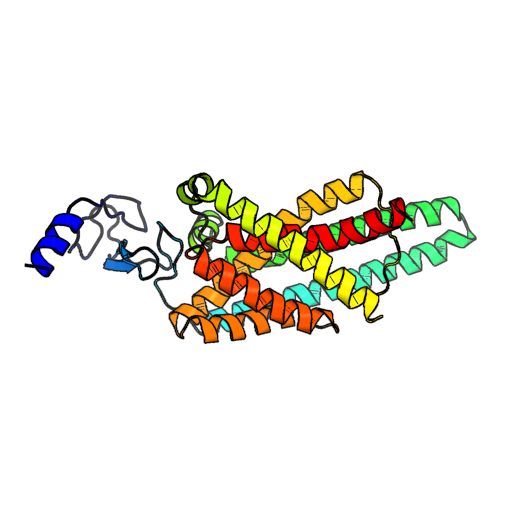16.694 -14.259 1.00 87.62 87 VAL A O 1
ATOM 662 N N . ILE A 1 88 ? 8.007 16.171 -12.081 1.00 86.38 88 ILE A N 1
ATOM 663 C CA . ILE A 1 88 ? 9.454 16.027 -11.853 1.00 86.38 88 ILE A CA 1
ATOM 664 C C . ILE A 1 88 ? 10.028 14.919 -12.745 1.00 86.38 88 ILE A C 1
ATOM 666 O O . ILE A 1 88 ? 11.056 15.130 -13.385 1.00 86.38 88 ILE A O 1
ATOM 670 N N . ALA A 1 89 ? 9.348 13.775 -12.842 1.00 85.19 89 ALA A N 1
ATOM 671 C CA . ALA A 1 89 ? 9.736 12.655 -13.693 1.00 85.19 89 ALA A CA 1
ATOM 672 C C . ALA A 1 89 ? 9.860 13.080 -15.163 1.00 85.19 89 ALA A C 1
ATOM 674 O O . ALA A 1 89 ? 10.868 12.798 -15.806 1.00 85.19 89 ALA A O 1
ATOM 675 N N . ILE A 1 90 ? 8.874 13.821 -15.678 1.00 87.75 90 ILE A N 1
ATOM 676 C CA . ILE A 1 90 ? 8.873 14.323 -17.057 1.00 87.75 90 ILE A CA 1
ATOM 677 C C . ILE A 1 90 ? 10.023 15.310 -17.286 1.00 87.75 90 ILE A C 1
ATOM 679 O O . ILE A 1 90 ? 10.718 15.213 -18.294 1.00 87.75 90 ILE A O 1
ATOM 683 N N . VAL A 1 91 ? 10.260 16.243 -16.357 1.00 89.31 91 VAL A N 1
ATOM 684 C CA . VAL A 1 91 ? 11.370 17.208 -16.463 1.00 89.31 91 VAL A CA 1
ATOM 685 C C . VAL A 1 91 ? 12.718 16.490 -16.491 1.00 89.31 91 VAL A C 1
ATOM 687 O O . VAL A 1 91 ? 13.564 16.806 -17.327 1.00 89.31 91 VAL A O 1
ATOM 690 N N . LEU A 1 92 ? 12.903 15.502 -15.613 1.00 85.75 92 LEU A N 1
ATOM 691 C CA . LEU A 1 92 ? 14.091 14.655 -15.594 1.00 85.75 92 LEU A CA 1
ATOM 692 C C . LEU A 1 92 ? 14.245 13.910 -16.928 1.00 85.75 92 LEU A C 1
ATOM 694 O O . LEU A 1 92 ? 15.301 13.981 -17.551 1.00 85.75 92 LEU A O 1
ATOM 698 N N . LEU A 1 93 ? 13.184 13.277 -17.426 1.00 87.31 93 LEU A N 1
ATOM 699 C CA . LEU A 1 93 ? 13.211 12.576 -18.707 1.00 87.31 93 LEU A CA 1
ATOM 700 C C . LEU A 1 93 ? 13.596 13.501 -19.875 1.00 87.31 93 LEU A C 1
ATOM 702 O O . LEU A 1 93 ? 14.421 13.126 -20.706 1.00 87.31 93 LEU A O 1
ATOM 706 N N . ILE A 1 94 ? 13.060 14.723 -19.926 1.00 90.31 94 ILE A N 1
ATOM 707 C CA . ILE A 1 94 ? 13.429 15.716 -20.946 1.00 90.31 94 ILE A CA 1
ATOM 708 C C . ILE A 1 94 ? 14.913 16.083 -20.825 1.00 90.31 94 ILE A C 1
ATOM 710 O O . ILE A 1 94 ? 15.618 16.103 -21.833 1.00 90.31 94 ILE A O 1
ATOM 714 N N . ALA A 1 95 ? 15.406 16.342 -19.609 1.00 86.94 95 ALA A N 1
ATOM 715 C CA . ALA A 1 95 ? 16.811 16.671 -19.373 1.00 86.94 95 ALA A CA 1
ATOM 716 C C . ALA A 1 95 ? 17.753 15.547 -19.833 1.00 86.94 95 ALA A C 1
ATOM 718 O O . ALA A 1 95 ? 18.783 15.828 -20.449 1.00 86.94 95 ALA A O 1
ATOM 719 N N . LEU A 1 96 ? 17.377 14.285 -19.602 1.00 86.75 96 LEU A N 1
ATOM 720 C CA . LEU A 1 96 ? 18.085 13.121 -20.128 1.00 86.75 96 LEU A CA 1
ATOM 721 C C . LEU A 1 96 ? 18.120 13.123 -21.655 1.00 86.75 96 LEU A C 1
ATOM 723 O O . LEU A 1 96 ? 19.199 13.038 -22.238 1.00 86.75 96 LEU A O 1
ATOM 727 N N . VAL A 1 97 ? 16.958 13.237 -22.301 1.00 90.31 97 VAL A N 1
ATOM 728 C CA . VAL A 1 97 ? 16.856 13.179 -23.767 1.00 90.31 97 VAL A CA 1
ATOM 729 C C . VAL A 1 97 ? 17.679 14.294 -24.411 1.00 90.31 97 VAL A C 1
ATOM 731 O O . VAL A 1 97 ? 18.445 14.037 -25.338 1.00 90.31 97 VAL A O 1
ATOM 734 N N . VAL A 1 98 ? 17.587 15.519 -23.887 1.00 91.00 98 VAL A N 1
ATOM 735 C CA . VAL A 1 98 ? 18.387 16.658 -24.359 1.00 91.00 98 VAL A CA 1
ATOM 736 C C . VAL A 1 98 ? 19.881 16.394 -24.170 1.00 91.00 98 VAL A C 1
ATOM 738 O O . VAL A 1 98 ? 20.649 16.580 -25.111 1.00 91.00 98 VAL A O 1
ATOM 741 N N . SER A 1 99 ? 20.300 15.917 -22.993 1.00 87.00 99 SER A N 1
ATOM 742 C CA . SER A 1 99 ? 21.713 15.611 -22.724 1.00 87.00 99 SER A CA 1
ATOM 743 C C . SER A 1 99 ? 22.253 14.544 -23.680 1.00 87.00 99 SER A C 1
ATOM 745 O O . SER A 1 99 ? 23.346 14.698 -24.219 1.00 87.00 99 SER A O 1
ATOM 747 N N . PHE A 1 100 ? 21.466 13.501 -23.954 1.00 90.19 100 PHE A N 1
ATOM 748 C CA . PHE A 1 100 ? 21.837 12.448 -24.895 1.00 90.19 100 PHE A CA 1
ATOM 749 C C . PHE A 1 100 ? 22.003 12.986 -26.324 1.00 90.19 100 PHE A C 1
ATOM 751 O O . PHE A 1 100 ? 23.022 12.720 -26.958 1.00 90.19 100 PHE A O 1
ATOM 758 N N . ILE A 1 101 ? 21.050 13.792 -26.814 1.00 93.69 101 ILE A N 1
ATOM 759 C CA . ILE A 1 101 ? 21.094 14.384 -28.165 1.00 93.69 101 ILE A CA 1
ATOM 760 C C . ILE A 1 101 ? 22.311 15.301 -28.343 1.00 93.69 101 ILE A C 1
ATOM 762 O O . ILE A 1 101 ? 22.924 15.297 -29.408 1.00 93.69 101 ILE A O 1
ATOM 766 N N . LEU A 1 102 ? 22.670 16.083 -27.320 1.00 92.56 102 LEU A N 1
ATOM 767 C CA . LEU A 1 102 ? 23.794 17.020 -27.395 1.00 92.56 102 LEU A CA 1
ATOM 768 C C . LEU A 1 102 ? 25.161 16.319 -27.366 1.00 92.56 102 LEU A C 1
ATOM 770 O O . LEU A 1 102 ? 26.089 16.778 -28.029 1.00 92.56 102 LEU A O 1
ATOM 774 N N . ILE A 1 103 ? 25.296 15.228 -26.606 1.00 92.81 103 ILE A N 1
ATOM 775 C CA . ILE A 1 103 ? 26.586 14.552 -26.381 1.00 92.81 103 ILE A CA 1
ATOM 776 C C . ILE A 1 103 ? 26.831 13.445 -27.409 1.00 92.81 103 ILE A C 1
ATOM 778 O O . ILE A 1 103 ? 27.970 13.257 -27.831 1.00 92.81 103 ILE A O 1
ATOM 782 N N . SER A 1 104 ? 25.786 12.742 -27.858 1.00 95.06 104 SER A N 1
ATOM 783 C CA . SER A 1 104 ? 25.912 11.592 -28.765 1.00 95.06 104 SER A CA 1
ATOM 784 C C . SER A 1 104 ? 26.714 11.870 -30.051 1.00 95.06 104 SER A C 1
ATOM 786 O O . SER A 1 104 ? 27.487 10.990 -30.427 1.00 95.06 104 SER A O 1
ATOM 788 N N . PRO A 1 105 ? 26.621 13.046 -30.709 1.00 96.88 105 PRO A N 1
ATOM 789 C CA . PRO A 1 105 ? 27.438 13.354 -31.887 1.00 96.88 105 PRO A CA 1
ATOM 790 C C . PRO A 1 105 ? 28.923 13.608 -31.585 1.00 96.88 105 PRO A C 1
ATOM 792 O O . PRO A 1 105 ? 29.745 13.526 -32.494 1.00 96.88 105 PRO A O 1
ATOM 795 N N . ILE A 1 106 ? 29.259 13.964 -30.341 1.00 96.62 106 ILE A N 1
ATOM 796 C CA . ILE A 1 106 ? 30.614 14.340 -29.909 1.00 96.62 106 ILE A CA 1
ATOM 797 C C . ILE A 1 106 ? 31.338 13.120 -29.333 1.00 96.62 106 ILE A C 1
ATOM 799 O O . ILE A 1 106 ? 32.466 12.826 -29.720 1.00 96.62 106 ILE A O 1
ATOM 803 N N . ASP A 1 107 ? 30.678 12.416 -28.413 1.00 95.19 107 ASP A N 1
ATOM 804 C CA . ASP A 1 107 ? 31.190 11.226 -27.739 1.00 95.19 107 ASP A CA 1
ATOM 805 C C . ASP A 1 107 ? 30.042 10.227 -27.496 1.00 95.19 107 ASP A C 1
ATOM 807 O O . ASP A 1 107 ? 29.347 10.283 -26.470 1.00 95.19 107 ASP A O 1
ATOM 811 N N . PRO A 1 108 ? 29.825 9.292 -28.440 1.00 92.69 108 PRO A N 1
ATOM 812 C CA . PRO A 1 108 ? 28.774 8.288 -28.328 1.00 92.69 108 PRO A CA 1
ATOM 813 C C . PRO A 1 108 ? 28.916 7.390 -27.094 1.00 92.69 108 PRO A C 1
ATOM 815 O O . PRO A 1 108 ? 27.907 6.976 -26.525 1.00 92.69 108 PRO A O 1
ATOM 818 N N . TYR A 1 109 ? 30.148 7.086 -26.668 1.00 93.25 109 TYR A N 1
ATOM 819 C CA . TYR A 1 109 ? 30.390 6.199 -25.531 1.00 93.25 109 TYR A CA 1
ATOM 820 C C . TYR A 1 109 ? 29.928 6.858 -24.228 1.00 93.25 109 TYR A C 1
ATOM 822 O O . TYR A 1 109 ? 29.142 6.273 -23.478 1.00 93.25 109 TYR A O 1
ATOM 830 N N . THR A 1 110 ? 30.333 8.112 -24.005 1.00 91.50 110 THR A N 1
ATOM 831 C CA . THR A 1 110 ? 29.906 8.883 -22.830 1.00 91.50 110 THR A CA 1
ATOM 832 C C . THR A 1 110 ? 28.394 9.125 -22.832 1.00 91.50 110 THR A C 1
ATOM 834 O O . THR A 1 110 ? 27.756 8.982 -21.789 1.00 91.50 110 THR A O 1
ATOM 837 N N . ALA A 1 111 ? 27.784 9.408 -23.991 1.00 88.12 111 ALA A N 1
ATOM 838 C CA . ALA A 1 111 ? 26.331 9.574 -24.095 1.00 88.12 111 ALA A CA 1
ATOM 839 C C . ALA A 1 111 ? 25.560 8.313 -23.660 1.00 88.12 111 ALA A C 1
ATOM 841 O O . ALA A 1 111 ? 24.586 8.410 -22.909 1.00 88.12 111 ALA A O 1
ATOM 842 N N . ILE A 1 112 ? 26.012 7.128 -24.086 1.00 86.44 112 ILE A N 1
ATOM 843 C CA . ILE A 1 112 ? 25.409 5.848 -23.689 1.00 86.44 112 ILE A CA 1
ATOM 844 C C . ILE A 1 112 ? 25.571 5.621 -22.184 1.00 86.44 112 ILE A C 1
ATOM 846 O O . ILE A 1 112 ? 24.591 5.296 -21.510 1.00 86.44 112 ILE A O 1
ATOM 850 N N . GLN A 1 113 ? 26.770 5.826 -21.636 1.00 87.19 113 GLN A N 1
ATOM 851 C CA . GLN A 1 113 ? 27.014 5.637 -20.206 1.00 87.19 113 GLN A CA 1
ATOM 852 C C . GLN A 1 113 ? 26.121 6.554 -19.354 1.00 87.19 113 GLN A C 1
ATOM 854 O O . GLN A 1 113 ? 25.420 6.072 -18.466 1.00 87.19 113 GLN A O 1
ATOM 859 N N . MET A 1 114 ? 26.047 7.845 -19.696 1.00 83.69 114 MET A N 1
ATOM 860 C CA . MET A 1 114 ? 25.168 8.803 -19.019 1.00 83.69 114 MET A CA 1
ATOM 861 C C . MET A 1 114 ? 23.691 8.415 -19.121 1.00 83.69 114 MET A C 1
ATOM 863 O O . MET A 1 114 ? 22.941 8.614 -18.166 1.00 83.69 114 MET A O 1
ATOM 867 N N . SER A 1 115 ? 23.262 7.850 -20.255 1.00 80.69 115 SER A N 1
ATOM 868 C CA . SER A 1 115 ? 21.873 7.422 -20.421 1.00 80.69 115 SER A CA 1
ATOM 869 C C . SER A 1 115 ? 21.488 6.275 -19.486 1.00 80.69 115 SER A C 1
ATOM 871 O O . SER A 1 115 ? 20.402 6.298 -18.907 1.00 80.69 115 SER A O 1
ATOM 873 N N . ASN A 1 116 ? 22.402 5.327 -19.268 1.00 79.88 116 ASN A N 1
ATOM 874 C CA . ASN A 1 116 ? 22.201 4.215 -18.344 1.00 79.88 116 ASN A CA 1
ATOM 875 C C . ASN A 1 116 ? 22.173 4.694 -16.888 1.00 79.88 116 ASN A C 1
ATOM 877 O O . ASN A 1 116 ? 21.273 4.313 -16.138 1.00 79.88 116 ASN A O 1
ATOM 881 N N . ASP A 1 117 ? 23.110 5.567 -16.505 1.00 82.62 117 ASP A N 1
ATOM 882 C CA . ASP A 1 117 ? 23.151 6.155 -15.161 1.00 82.62 117 ASP A CA 1
ATOM 883 C C . ASP A 1 117 ? 21.868 6.945 -14.872 1.00 82.62 117 ASP A C 1
ATOM 885 O O . ASP A 1 117 ? 21.271 6.825 -13.799 1.00 82.62 117 ASP A O 1
ATOM 889 N N . PHE A 1 118 ? 21.382 7.702 -15.856 1.00 81.06 118 PHE A N 1
ATOM 890 C CA . PHE A 1 118 ? 20.134 8.437 -15.720 1.00 81.06 118 PHE A CA 1
ATOM 891 C C . PHE A 1 118 ? 18.920 7.518 -15.633 1.00 81.06 118 PHE A C 1
ATOM 893 O O . PHE A 1 118 ? 18.058 7.742 -14.788 1.00 81.06 118 PHE A O 1
ATOM 900 N N . ALA A 1 119 ? 18.833 6.486 -16.475 1.00 76.94 119 ALA A N 1
ATOM 901 C CA . ALA A 1 119 ? 17.742 5.517 -16.422 1.00 76.94 119 ALA A CA 1
ATOM 902 C C . ALA A 1 119 ? 17.679 4.830 -15.049 1.00 76.94 119 ALA A C 1
ATOM 904 O O . ALA A 1 119 ? 16.594 4.666 -14.489 1.00 76.94 119 ALA A O 1
ATOM 905 N N . PHE A 1 120 ? 18.838 4.503 -14.466 1.00 78.12 120 PHE A N 1
ATOM 906 C CA . PHE A 1 120 ? 18.929 3.967 -13.111 1.00 78.12 120 PHE A CA 1
ATOM 907 C C . PHE A 1 120 ? 18.438 4.969 -12.058 1.00 78.12 120 PHE A C 1
ATOM 909 O O . PHE A 1 120 ? 17.598 4.617 -11.229 1.00 78.12 120 PHE A O 1
ATOM 916 N N . ILE A 1 121 ? 18.906 6.222 -12.104 1.00 79.19 121 ILE A N 1
ATOM 917 C CA . ILE A 1 121 ? 18.463 7.282 -11.181 1.00 79.19 121 ILE A CA 1
ATOM 918 C C . ILE A 1 121 ? 16.959 7.524 -11.317 1.00 79.19 121 ILE A C 1
ATOM 920 O O . ILE A 1 121 ? 16.265 7.624 -10.311 1.00 79.19 121 ILE A O 1
ATOM 924 N N . TYR A 1 122 ? 16.443 7.586 -12.542 1.00 80.25 122 TYR A N 1
ATOM 925 C CA . TYR A 1 122 ? 15.023 7.754 -12.822 1.00 80.25 122 TYR A CA 1
ATOM 926 C C . TYR A 1 122 ? 14.204 6.610 -12.218 1.00 80.25 122 TYR A C 1
ATOM 928 O O . TYR A 1 122 ? 13.248 6.863 -11.489 1.00 80.25 122 TYR A O 1
ATOM 936 N N . LEU A 1 123 ? 14.612 5.358 -12.449 1.00 76.31 123 LEU A N 1
ATOM 937 C CA . LEU A 1 123 ? 13.946 4.186 -11.885 1.00 76.31 123 LEU A CA 1
ATOM 938 C C . LEU A 1 123 ? 13.985 4.204 -10.350 1.00 76.31 123 LEU A C 1
ATOM 940 O O . LEU A 1 123 ? 12.957 3.983 -9.712 1.00 76.31 123 LEU A O 1
ATOM 944 N N . ALA A 1 124 ? 15.139 4.505 -9.751 1.00 75.94 124 ALA A N 1
ATOM 945 C CA . ALA A 1 124 ? 15.283 4.614 -8.303 1.00 75.94 124 ALA A CA 1
ATOM 946 C C . ALA A 1 124 ? 14.397 5.731 -7.726 1.00 75.94 124 ALA A C 1
ATOM 948 O O . ALA A 1 124 ? 13.706 5.518 -6.731 1.00 75.94 124 ALA A O 1
ATOM 949 N N . LEU A 1 125 ? 14.360 6.901 -8.372 1.00 78.06 125 LEU A N 1
ATOM 950 C CA . LEU A 1 125 ? 13.514 8.020 -7.963 1.00 78.06 125 LEU A CA 1
ATOM 951 C C . LEU A 1 125 ? 12.036 7.665 -8.058 1.00 78.06 125 LEU A C 1
ATOM 953 O O . LEU A 1 125 ? 11.323 7.933 -7.102 1.00 78.06 125 LEU A O 1
ATOM 957 N N . MET A 1 126 ? 11.580 7.036 -9.145 1.00 76.19 126 MET A N 1
ATOM 958 C CA . MET A 1 126 ? 10.185 6.602 -9.282 1.00 76.19 126 MET A CA 1
ATOM 959 C C . MET A 1 126 ? 9.799 5.604 -8.186 1.00 76.19 126 MET A C 1
ATOM 961 O O . MET A 1 126 ? 8.790 5.809 -7.518 1.00 76.19 126 MET A O 1
ATOM 965 N N . ASN A 1 127 ? 10.645 4.609 -7.902 1.00 72.44 127 ASN A N 1
ATOM 966 C CA . ASN A 1 127 ? 10.385 3.615 -6.853 1.00 72.44 127 ASN A CA 1
ATOM 967 C C . ASN A 1 127 ? 10.364 4.211 -5.435 1.00 72.44 127 ASN A C 1
ATOM 969 O O . ASN A 1 127 ? 9.602 3.771 -4.581 1.00 72.44 127 ASN A O 1
ATOM 973 N N . VAL A 1 128 ? 11.206 5.206 -5.150 1.00 73.12 128 VAL A N 1
ATOM 974 C CA . VAL A 1 128 ? 11.247 5.861 -3.830 1.00 73.12 128 VAL A CA 1
ATOM 975 C C . VAL A 1 128 ? 10.214 6.989 -3.733 1.00 73.12 128 VAL A C 1
ATOM 977 O O . VAL A 1 128 ? 9.848 7.407 -2.633 1.00 73.12 128 VAL A O 1
ATOM 980 N N . SER A 1 129 ? 9.704 7.474 -4.866 1.00 77.62 129 SER A N 1
ATOM 981 C CA . SER A 1 129 ? 8.747 8.577 -4.911 1.00 77.62 129 SER A CA 1
ATOM 982 C C . SER A 1 129 ? 7.461 8.258 -4.153 1.00 77.62 129 SER A C 1
ATOM 984 O O . SER A 1 129 ? 6.906 9.131 -3.495 1.00 77.62 129 SER A O 1
ATOM 986 N N . GLU A 1 130 ? 7.049 6.995 -4.117 1.00 79.62 130 GLU A N 1
ATOM 987 C CA . GLU A 1 130 ? 5.832 6.555 -3.432 1.00 79.62 130 GLU A CA 1
ATOM 988 C C . GLU A 1 130 ? 5.956 6.592 -1.900 1.00 79.62 130 GLU A C 1
ATOM 990 O O . GLU A 1 130 ? 4.955 6.659 -1.182 1.00 79.62 130 GLU A O 1
ATOM 995 N N . LEU A 1 131 ? 7.180 6.720 -1.364 1.00 82.81 131 LEU A N 1
ATOM 996 C CA . LEU A 1 131 ? 7.385 7.036 0.055 1.00 82.81 131 LEU A CA 1
ATOM 997 C C . LEU A 1 131 ? 6.810 8.405 0.433 1.00 82.81 131 LEU A C 1
ATOM 999 O O . LEU A 1 131 ? 6.596 8.678 1.619 1.00 82.81 131 LEU A O 1
ATOM 1003 N N . ILE A 1 132 ? 6.500 9.258 -0.552 1.00 82.25 132 ILE A N 1
ATOM 1004 C CA . ILE A 1 132 ? 5.786 10.514 -0.330 1.00 82.25 132 ILE A CA 1
ATOM 1005 C C . ILE A 1 132 ? 4.446 10.290 0.375 1.00 82.25 132 ILE A C 1
ATOM 1007 O O . ILE A 1 132 ? 4.014 11.166 1.120 1.00 82.25 132 ILE A O 1
ATOM 1011 N N . PHE A 1 133 ? 3.822 9.112 0.230 1.00 85.06 133 PHE A N 1
ATOM 1012 C CA . PHE A 1 133 ? 2.576 8.758 0.912 1.00 85.06 133 PHE A CA 1
ATOM 1013 C C . PHE A 1 133 ? 2.727 8.629 2.431 1.00 85.06 133 PHE A C 1
ATOM 1015 O O . PHE A 1 133 ? 1.757 8.833 3.166 1.00 85.06 133 PHE A O 1
ATOM 1022 N N . LEU A 1 134 ? 3.942 8.400 2.939 1.00 84.69 134 LEU A N 1
ATOM 1023 C CA . LEU A 1 134 ? 4.208 8.433 4.377 1.00 84.69 134 LEU A CA 1
ATOM 1024 C C . LEU A 1 134 ? 4.204 9.860 4.933 1.00 84.69 134 LEU A C 1
ATOM 1026 O O . LEU A 1 134 ? 3.856 10.053 6.097 1.00 84.69 134 LEU A O 1
ATOM 1030 N N . ILE A 1 135 ? 4.543 10.877 4.132 1.00 82.25 135 ILE A N 1
ATOM 1031 C CA . ILE A 1 135 ? 4.598 12.276 4.584 1.00 82.25 135 ILE A CA 1
ATOM 1032 C C . ILE A 1 135 ? 3.246 12.761 5.128 1.00 82.25 135 ILE A C 1
ATOM 1034 O O . ILE A 1 135 ? 3.206 13.193 6.286 1.00 82.25 135 ILE A O 1
ATOM 1038 N N . PRO A 1 136 ? 2.121 12.686 4.388 1.00 82.56 136 PRO A N 1
ATOM 1039 C CA . PRO A 1 136 ? 0.851 13.179 4.899 1.00 82.56 136 PRO A CA 1
ATOM 1040 C C . PRO A 1 136 ? 0.347 12.347 6.087 1.00 82.56 136 PRO A C 1
ATOM 1042 O O . PRO A 1 136 ? -0.277 12.902 6.995 1.00 82.56 136 PRO A O 1
ATOM 1045 N N . LEU A 1 137 ? 0.695 11.056 6.167 1.00 86.25 137 LEU A N 1
ATOM 1046 C CA . LEU A 1 137 ? 0.435 10.227 7.346 1.00 86.25 137 LEU A CA 1
ATOM 1047 C C . LEU A 1 137 ? 1.225 10.705 8.571 1.00 86.25 137 LEU A C 1
ATOM 1049 O O . LEU A 1 137 ? 0.648 10.870 9.648 1.00 86.25 137 LEU A O 1
ATOM 1053 N N . ILE A 1 138 ? 2.524 10.967 8.425 1.00 83.94 138 ILE A N 1
ATOM 1054 C CA . ILE A 1 138 ? 3.386 11.459 9.508 1.00 83.94 138 ILE A CA 1
ATOM 1055 C C . ILE A 1 138 ? 2.911 12.835 9.980 1.00 83.94 138 ILE A C 1
ATOM 1057 O O . ILE A 1 138 ? 2.788 13.046 11.187 1.00 83.94 138 ILE A O 1
ATOM 1061 N N . VAL A 1 139 ? 2.570 13.742 9.059 1.00 82.12 139 VAL A N 1
ATOM 1062 C CA . VAL A 1 139 ? 2.007 15.063 9.383 1.00 82.12 139 VAL A CA 1
ATOM 1063 C C . VAL A 1 139 ? 0.685 14.914 10.143 1.00 82.12 139 VAL A C 1
ATOM 1065 O O . VAL A 1 139 ? 0.488 15.543 11.185 1.00 82.12 139 VAL A O 1
ATOM 1068 N N . TYR A 1 140 ? -0.206 14.032 9.684 1.00 83.69 140 TYR A N 1
ATOM 1069 C CA . TYR A 1 140 ? -1.508 13.812 10.312 1.00 83.69 140 TYR A CA 1
ATOM 1070 C C . TYR A 1 140 ? -1.407 13.170 11.709 1.00 83.69 140 TYR A C 1
ATOM 1072 O O . TYR A 1 140 ? -2.112 13.570 12.645 1.00 83.69 140 TYR A O 1
ATOM 1080 N N . PHE A 1 141 ? -0.534 12.173 11.878 1.00 81.69 141 PHE A N 1
ATOM 1081 C CA . PHE A 1 141 ? -0.339 11.458 13.146 1.00 81.69 141 PHE A CA 1
ATOM 1082 C C . PHE A 1 141 ? 0.695 12.103 14.072 1.00 81.69 141 PHE A C 1
ATOM 1084 O O . PHE A 1 141 ? 0.815 11.695 15.233 1.00 81.69 141 PHE A O 1
ATOM 1091 N N . LYS A 1 142 ? 1.387 13.143 13.599 1.00 82.56 142 LYS A N 1
ATOM 1092 C CA . LYS A 1 142 ? 2.442 13.922 14.263 1.00 82.56 142 LYS A CA 1
ATOM 1093 C C . LYS A 1 142 ? 3.739 13.165 14.551 1.00 82.56 142 LYS A C 1
ATOM 1095 O O . LYS A 1 142 ? 4.784 13.798 14.631 1.00 82.56 142 LYS A O 1
ATOM 1100 N N . THR A 1 143 ? 3.700 11.847 14.763 1.00 79.75 143 THR A N 1
ATOM 1101 C CA . THR A 1 143 ? 4.904 11.034 14.993 1.00 79.75 143 THR A CA 1
ATOM 1102 C C . THR A 1 143 ? 4.815 9.662 14.313 1.00 79.75 143 THR A C 1
ATOM 1104 O O . THR A 1 143 ? 3.733 9.063 14.293 1.00 79.75 143 THR A O 1
ATOM 1107 N N . PRO A 1 144 ? 5.945 9.092 13.841 1.00 78.38 144 PRO A N 1
ATOM 1108 C CA . PRO A 1 144 ? 5.970 7.757 13.232 1.00 78.38 144 PRO A CA 1
ATOM 1109 C C . PRO A 1 144 ? 5.454 6.656 14.164 1.00 78.38 144 PRO A C 1
ATOM 1111 O O . PRO A 1 144 ? 4.720 5.774 13.740 1.00 78.38 144 PRO A O 1
ATOM 1114 N N . LYS A 1 145 ? 5.749 6.734 15.471 1.00 77.12 145 LYS A N 1
ATOM 1115 C CA . LYS A 1 145 ? 5.240 5.763 16.459 1.00 77.12 145 LYS A CA 1
ATOM 1116 C C . LYS A 1 145 ? 3.709 5.758 16.535 1.00 77.12 145 LYS A C 1
ATOM 1118 O O . LYS A 1 145 ? 3.110 4.693 16.653 1.00 77.12 145 LYS A O 1
ATOM 1123 N N . LYS A 1 146 ? 3.074 6.937 16.475 1.00 74.12 146 LYS A N 1
ATOM 1124 C CA . LYS A 1 146 ? 1.608 7.057 16.461 1.00 74.12 146 LYS A CA 1
ATOM 1125 C C . LYS A 1 146 ? 1.025 6.576 15.137 1.00 74.12 146 LYS A C 1
ATOM 1127 O O . LYS A 1 146 ? 0.010 5.895 15.169 1.00 74.12 146 LYS A O 1
ATOM 1132 N N . MET A 1 147 ? 1.685 6.874 14.016 1.00 81.75 147 MET A N 1
ATOM 1133 C CA . MET A 1 147 ? 1.311 6.355 12.697 1.00 81.75 147 MET A CA 1
ATOM 1134 C C . MET A 1 147 ? 1.339 4.824 12.674 1.00 81.75 147 MET A C 1
ATOM 1136 O O . MET A 1 147 ? 0.325 4.219 12.359 1.00 81.75 147 MET A O 1
ATOM 1140 N N . LEU A 1 148 ? 2.449 4.194 13.073 1.00 78.88 148 LEU A N 1
ATOM 1141 C CA . LEU A 1 148 ? 2.593 2.734 13.068 1.00 78.88 148 LEU A CA 1
ATOM 1142 C C . LEU A 1 148 ? 1.501 2.049 13.903 1.00 78.88 148 LEU A C 1
ATOM 1144 O O . LEU A 1 148 ? 0.870 1.104 13.440 1.00 78.88 148 LEU A O 1
ATOM 1148 N N . ARG A 1 149 ? 1.198 2.574 15.097 1.00 73.25 149 ARG A N 1
ATOM 1149 C CA . ARG A 1 149 ? 0.075 2.074 15.909 1.00 73.25 149 ARG A CA 1
ATOM 1150 C C . ARG A 1 149 ? -1.280 2.295 15.233 1.00 73.25 149 ARG A C 1
ATOM 1152 O O . ARG A 1 149 ? -2.127 1.411 15.277 1.00 73.25 149 ARG A O 1
ATOM 1159 N N . ALA A 1 150 ? -1.480 3.458 14.614 1.00 68.19 150 ALA A N 1
ATOM 1160 C CA . ALA A 1 150 ? -2.721 3.829 13.940 1.00 68.19 150 ALA A CA 1
ATOM 1161 C C . ALA A 1 150 ? -3.039 2.948 12.727 1.00 68.19 150 ALA A C 1
ATOM 1163 O O . ALA A 1 150 ? -4.194 2.606 12.492 1.00 68.19 150 ALA A O 1
ATOM 1164 N N . VAL A 1 151 ? -2.014 2.553 11.976 1.00 69.88 151 VAL A N 1
ATOM 1165 C CA . VAL A 1 151 ? -2.176 1.670 10.816 1.00 69.88 151 VAL A CA 1
ATOM 1166 C C . VAL A 1 151 ? -2.219 0.187 11.206 1.00 69.88 151 VAL A C 1
ATOM 1168 O O . VAL A 1 151 ? -2.376 -0.662 10.341 1.00 69.88 151 VAL A O 1
ATOM 1171 N N . GLY A 1 152 ? -2.145 -0.136 12.504 1.00 67.12 152 GLY A N 1
ATOM 1172 C CA . GLY A 1 152 ? -2.307 -1.498 13.019 1.00 67.12 152 GLY A CA 1
ATOM 1173 C C . GLY A 1 152 ? -1.020 -2.313 13.127 1.00 67.12 152 GLY A C 1
ATOM 1174 O O . GLY A 1 152 ? -1.086 -3.530 13.286 1.00 67.12 152 GLY A O 1
ATOM 1175 N N . PHE A 1 153 ? 0.150 -1.668 13.106 1.00 70.44 153 PHE A N 1
ATOM 1176 C CA . PHE A 1 153 ? 1.426 -2.333 13.356 1.00 70.44 153 PHE A CA 1
ATOM 1177 C C . PHE A 1 153 ? 1.570 -2.671 14.849 1.00 70.44 153 PHE A C 1
ATOM 1179 O O . PHE A 1 153 ? 2.072 -1.880 15.656 1.00 70.44 153 PHE A O 1
ATOM 1186 N N . VAL A 1 154 ? 1.104 -3.862 15.230 1.00 68.50 154 VAL A N 1
ATOM 1187 C CA . VAL A 1 154 ? 1.198 -4.395 16.595 1.00 68.50 154 VAL A CA 1
ATOM 1188 C C . VAL A 1 154 ? 2.179 -5.564 16.605 1.00 68.50 154 VAL A C 1
ATOM 1190 O O . VAL A 1 154 ? 1.870 -6.646 16.114 1.00 68.50 154 VAL A O 1
ATOM 1193 N N . LYS A 1 155 ? 3.367 -5.359 17.194 1.00 64.50 155 LYS A N 1
ATOM 1194 C CA . LYS A 1 155 ? 4.495 -6.317 17.174 1.00 64.50 155 LYS A CA 1
ATOM 1195 C C . LYS A 1 155 ? 4.091 -7.752 17.541 1.00 64.50 155 LYS A C 1
ATOM 1197 O O . LYS A 1 155 ? 4.563 -8.699 16.926 1.00 64.50 155 LYS A O 1
ATOM 1202 N N . GLN A 1 156 ? 3.209 -7.906 18.527 1.00 58.59 156 GLN A N 1
ATOM 1203 C CA . GLN A 1 156 ? 2.786 -9.210 19.040 1.00 58.59 156 GLN A CA 1
ATOM 1204 C C . GLN A 1 156 ? 1.897 -9.990 18.056 1.00 58.59 156 GLN A C 1
ATOM 1206 O O . GLN A 1 156 ? 1.937 -11.213 18.056 1.00 58.59 156 GLN A O 1
ATOM 1211 N N . ARG A 1 157 ? 1.167 -9.290 17.176 1.00 66.50 157 ARG A N 1
ATOM 1212 C CA . ARG A 1 157 ? 0.329 -9.884 16.125 1.00 66.50 157 ARG A CA 1
ATOM 1213 C C . ARG A 1 157 ? 1.148 -10.350 14.919 1.00 66.50 157 ARG A C 1
ATOM 1215 O O . ARG A 1 157 ? 0.788 -11.332 14.288 1.00 66.50 157 ARG A O 1
ATOM 1222 N N . ILE A 1 158 ? 2.268 -9.687 14.627 1.00 63.94 158 ILE A N 1
ATOM 1223 C CA . ILE A 1 158 ? 3.136 -10.033 13.487 1.00 63.94 158 ILE A CA 1
ATOM 1224 C C . ILE A 1 158 ? 3.728 -11.436 13.667 1.00 63.94 158 ILE A C 1
ATOM 1226 O O . ILE A 1 158 ? 3.663 -12.260 12.764 1.00 63.94 158 ILE A O 1
ATOM 1230 N N . LEU A 1 159 ? 4.265 -11.728 14.854 1.00 62.38 159 LEU A N 1
ATOM 1231 C CA . LEU A 1 159 ? 4.898 -13.020 15.141 1.00 62.38 159 LEU A CA 1
ATOM 1232 C C . LEU A 1 159 ? 3.896 -14.178 15.199 1.00 62.38 159 LEU A C 1
ATOM 1234 O O . LEU A 1 159 ? 4.224 -15.281 14.775 1.00 62.38 159 LEU A O 1
ATOM 1238 N N . SER A 1 160 ? 2.681 -13.944 15.701 1.00 65.12 160 SER A N 1
ATOM 1239 C CA . SER A 1 160 ? 1.664 -14.995 15.815 1.00 65.12 160 SER A CA 1
ATOM 1240 C C . SER A 1 160 ? 0.986 -15.347 14.489 1.00 65.12 160 SER A C 1
ATOM 1242 O O . SER A 1 160 ? 0.352 -16.392 14.415 1.00 65.12 160 SER A O 1
ATOM 1244 N N . SER A 1 161 ? 1.102 -14.493 13.465 1.00 74.31 161 SER A N 1
ATOM 1245 C CA . SER A 1 161 ? 0.343 -14.625 12.209 1.00 74.31 161 SER A CA 1
ATOM 1246 C C . SER A 1 161 ? 1.187 -15.127 11.031 1.00 74.31 161 SER A C 1
ATOM 1248 O O . SER A 1 161 ? 0.667 -15.249 9.930 1.00 74.31 161 SER A O 1
ATOM 1250 N N . ILE A 1 162 ? 2.474 -15.454 11.236 1.00 77.38 162 ILE A N 1
ATOM 1251 C CA . ILE A 1 162 ? 3.421 -15.814 10.157 1.00 77.38 162 ILE A CA 1
ATOM 1252 C C . ILE A 1 162 ? 2.858 -16.847 9.153 1.00 77.38 162 ILE A C 1
ATOM 1254 O O . ILE A 1 162 ? 2.999 -16.610 7.954 1.00 77.38 162 ILE A O 1
ATOM 1258 N N . PRO A 1 163 ? 2.200 -17.952 9.567 1.00 82.94 163 PRO A N 1
ATOM 1259 C CA . PRO A 1 163 ? 1.638 -18.909 8.611 1.00 82.94 163 PRO A CA 1
ATOM 1260 C C . PRO A 1 163 ? 0.547 -18.309 7.714 1.00 82.94 163 PRO A C 1
ATOM 1262 O O . PRO A 1 163 ? 0.516 -18.591 6.520 1.00 82.94 163 PRO A O 1
ATOM 1265 N N . GLU A 1 164 ? -0.322 -17.457 8.265 1.00 85.56 164 GLU A N 1
ATOM 1266 C CA . GLU A 1 164 ? -1.379 -16.765 7.514 1.00 85.56 164 GLU A CA 1
ATOM 1267 C C . GLU A 1 164 ? -0.776 -15.752 6.532 1.00 85.56 164 GLU A C 1
ATOM 1269 O O . GLU A 1 164 ? -1.223 -15.638 5.393 1.00 85.56 164 GLU A O 1
ATOM 1274 N N . GLU A 1 165 ? 0.296 -15.071 6.937 1.00 90.06 165 GLU A N 1
ATOM 1275 C CA . GLU A 1 165 ? 0.985 -14.108 6.079 1.00 90.06 165 GLU A CA 1
ATOM 1276 C C . GLU A 1 165 ? 1.653 -14.754 4.863 1.00 90.06 165 GLU A C 1
ATOM 1278 O O . GLU A 1 165 ? 1.643 -14.178 3.774 1.00 90.06 165 GLU A O 1
ATOM 1283 N N . ILE A 1 166 ? 2.185 -15.971 5.017 1.00 92.06 166 ILE A N 1
ATOM 1284 C CA . ILE A 1 166 ? 2.712 -16.749 3.888 1.00 92.06 166 ILE A CA 1
ATOM 1285 C C . ILE A 1 166 ? 1.592 -17.048 2.887 1.00 92.06 166 ILE A C 1
ATOM 1287 O O . ILE A 1 166 ? 1.811 -16.939 1.683 1.00 92.06 166 ILE A O 1
ATOM 1291 N N . VAL A 1 167 ? 0.382 -17.370 3.355 1.00 93.69 167 VAL A N 1
ATOM 1292 C CA . VAL A 1 167 ? -0.767 -17.624 2.471 1.00 93.69 167 VAL A CA 1
ATOM 1293 C C . VAL A 1 167 ? -1.118 -16.378 1.658 1.00 93.69 167 VAL A C 1
ATOM 1295 O O . VAL A 1 167 ? -1.290 -16.483 0.445 1.00 93.69 167 VAL A O 1
ATOM 1298 N N . TYR A 1 168 ? -1.176 -15.196 2.279 1.00 95.06 168 TYR A N 1
ATOM 1299 C CA . TYR A 1 168 ? -1.471 -13.953 1.555 1.00 95.06 168 TYR A CA 1
ATOM 1300 C C . TYR A 1 168 ? -0.356 -13.548 0.582 1.00 95.06 168 TYR A C 1
ATOM 1302 O O . TYR A 1 168 ? -0.654 -13.078 -0.515 1.00 95.06 168 TYR A O 1
ATOM 1310 N N . ALA A 1 169 ? 0.910 -13.791 0.930 1.00 95.56 169 ALA A N 1
ATOM 1311 C CA . ALA A 1 169 ? 2.042 -13.594 0.026 1.00 95.56 169 ALA A CA 1
ATOM 1312 C C . ALA A 1 169 ? 1.978 -14.535 -1.197 1.00 95.56 169 ALA A C 1
ATOM 1314 O O . ALA A 1 169 ? 2.145 -14.108 -2.337 1.00 95.56 169 ALA A O 1
ATOM 1315 N N . LEU A 1 170 ? 1.677 -15.821 -0.988 1.00 96.50 170 LEU A N 1
ATOM 1316 C CA . LEU A 1 170 ? 1.496 -16.775 -2.087 1.00 96.50 170 LEU A CA 1
ATOM 1317 C C . LEU A 1 170 ? 0.281 -16.425 -2.952 1.00 96.50 170 LEU A C 1
ATOM 1319 O O . LEU A 1 170 ? 0.329 -16.578 -4.171 1.00 96.50 170 LEU A O 1
ATOM 1323 N N . LEU A 1 171 ? -0.792 -15.924 -2.336 1.00 96.62 171 LEU A N 1
ATOM 1324 C CA . LEU A 1 171 ? -1.976 -15.459 -3.050 1.00 96.62 171 LEU A CA 1
ATOM 1325 C C . LEU A 1 171 ? -1.659 -14.249 -3.941 1.00 96.62 171 LEU A C 1
ATOM 1327 O O . LEU A 1 171 ? -2.131 -14.211 -5.073 1.00 96.62 171 LEU A O 1
ATOM 1331 N N . GLY A 1 172 ? -0.851 -13.294 -3.468 1.00 97.31 172 GLY A N 1
ATOM 1332 C CA . GLY A 1 172 ? -0.420 -12.135 -4.259 1.00 97.31 172 GLY A CA 1
ATOM 1333 C C . GLY A 1 172 ? 0.376 -12.542 -5.496 1.00 97.31 172 GLY A C 1
ATOM 1334 O O . GLY A 1 172 ? 0.047 -12.129 -6.610 1.00 97.31 172 GLY A O 1
ATOM 1335 N N . LEU A 1 173 ? 1.342 -13.449 -5.317 1.00 96.38 173 LEU A N 1
ATOM 1336 C CA . LEU A 1 173 ? 2.088 -14.060 -6.421 1.00 96.38 173 LEU A CA 1
ATOM 1337 C C . LEU A 1 173 ? 1.147 -14.757 -7.414 1.00 96.38 173 LEU A C 1
ATOM 1339 O O . LEU A 1 173 ? 1.203 -14.491 -8.613 1.00 96.38 173 LEU A O 1
ATOM 1343 N N . PHE A 1 174 ? 0.257 -15.622 -6.924 1.00 96.81 174 PHE A N 1
ATOM 1344 C CA . PHE A 1 174 ? -0.662 -16.392 -7.762 1.00 96.81 174 PHE A CA 1
ATOM 1345 C C . PHE A 1 174 ? -1.604 -15.497 -8.579 1.00 96.81 174 PHE A C 1
ATOM 1347 O O . PHE A 1 174 ? -1.759 -15.697 -9.784 1.00 96.81 174 PHE A O 1
ATOM 1354 N N . VAL A 1 175 ? -2.195 -14.481 -7.941 1.00 97.06 175 VAL A N 1
ATOM 1355 C CA . VAL A 1 175 ? -3.066 -13.501 -8.605 1.00 97.06 175 VAL A CA 1
ATOM 1356 C C . VAL A 1 175 ? -2.297 -12.731 -9.676 1.00 97.06 175 VAL A C 1
ATOM 1358 O O . VAL A 1 175 ? -2.817 -12.557 -10.776 1.00 97.06 175 VAL A O 1
ATOM 1361 N N . SER A 1 176 ? -1.063 -12.310 -9.385 1.00 95.62 176 SER A N 1
ATOM 1362 C CA . SER A 1 176 ? -0.230 -11.578 -10.343 1.00 95.62 176 SER A CA 1
ATOM 1363 C C . SER A 1 176 ? 0.113 -12.424 -11.568 1.00 95.62 176 SER A C 1
ATOM 1365 O O . SER A 1 176 ? -0.096 -11.965 -12.689 1.00 95.62 176 SER A O 1
ATOM 1367 N N . VAL A 1 177 ? 0.545 -13.679 -11.381 1.00 94.62 177 VAL A N 1
ATOM 1368 C CA . VAL A 1 177 ? 0.830 -14.600 -12.496 1.00 94.62 177 VAL A CA 1
ATOM 1369 C C . VAL A 1 177 ? -0.407 -14.796 -13.371 1.00 94.62 177 VAL A C 1
ATOM 1371 O O . VAL A 1 177 ? -0.337 -14.590 -14.580 1.00 94.62 177 VAL A O 1
ATOM 1374 N N . ILE A 1 178 ? -1.556 -15.140 -12.777 1.00 95.31 178 ILE A N 1
ATOM 1375 C CA . ILE A 1 178 ? -2.792 -15.375 -13.540 1.00 95.31 178 ILE A CA 1
ATOM 1376 C C . ILE A 1 178 ? -3.210 -14.129 -14.310 1.00 95.31 178 ILE A C 1
ATOM 1378 O O . ILE A 1 178 ? -3.557 -14.224 -15.489 1.00 95.31 178 ILE A O 1
ATOM 1382 N N . LEU A 1 179 ? -3.199 -12.967 -13.655 1.00 93.94 179 LEU A N 1
ATOM 1383 C CA . LEU A 1 179 ? -3.636 -11.729 -14.279 1.00 93.94 179 LEU A CA 1
ATOM 1384 C C . LEU A 1 179 ? -2.710 -11.341 -15.433 1.00 93.94 179 LEU A C 1
ATOM 1386 O O . LEU A 1 179 ? -3.203 -11.054 -16.519 1.00 93.94 179 LEU A O 1
ATOM 1390 N N . GLN A 1 180 ? -1.392 -11.399 -15.234 1.00 90.75 180 GLN A N 1
ATOM 1391 C CA . GLN A 1 180 ? -0.418 -11.112 -16.288 1.00 90.75 180 GLN A CA 1
ATOM 1392 C C . GLN A 1 180 ? -0.554 -12.086 -17.463 1.00 90.75 180 GLN A C 1
ATOM 1394 O O . GLN A 1 180 ? -0.656 -11.644 -18.604 1.00 90.75 180 GLN A O 1
ATOM 1399 N N . SER A 1 181 ? -0.645 -13.396 -17.205 1.00 91.19 181 SER A N 1
ATOM 1400 C CA . SER A 1 181 ? -0.866 -14.395 -18.259 1.00 91.19 181 SER A CA 1
ATOM 1401 C C . SER A 1 181 ? -2.171 -14.158 -19.020 1.00 91.19 181 SER A C 1
ATOM 1403 O O . SER A 1 181 ? -2.201 -14.289 -20.240 1.00 91.19 181 SER A O 1
ATOM 1405 N N . THR A 1 182 ? -3.243 -13.775 -18.322 1.00 92.19 182 THR A N 1
ATOM 1406 C CA . THR A 1 182 ? -4.546 -13.491 -18.940 1.00 92.19 182 THR A CA 1
ATOM 1407 C C . THR A 1 182 ? -4.485 -12.236 -19.806 1.00 92.19 182 THR A C 1
ATOM 1409 O O . THR A 1 182 ? -4.919 -12.263 -20.953 1.00 92.19 182 THR A O 1
ATOM 1412 N N . LEU A 1 183 ? -3.929 -11.139 -19.288 1.00 91.06 183 LEU A N 1
ATOM 1413 C CA . LEU A 1 183 ? -3.801 -9.885 -20.033 1.00 91.06 183 LEU A CA 1
ATOM 1414 C C . LEU A 1 183 ? -2.888 -10.043 -21.255 1.00 91.06 183 LEU A C 1
ATOM 1416 O O . LEU A 1 183 ? -3.193 -9.480 -22.305 1.00 91.06 183 LEU A O 1
ATOM 1420 N N . PHE A 1 184 ? -1.819 -10.835 -21.136 1.00 88.12 184 PHE A N 1
ATOM 1421 C CA . PHE A 1 184 ? -0.950 -11.186 -22.257 1.00 88.12 184 PHE A CA 1
ATOM 1422 C C . PHE A 1 184 ? -1.698 -12.008 -23.312 1.00 88.12 184 PHE A C 1
ATOM 1424 O O . PHE A 1 184 ? -1.689 -11.655 -24.487 1.00 88.12 184 PHE A O 1
ATOM 1431 N N . TYR A 1 185 ? -2.416 -13.059 -22.900 1.00 90.69 185 TYR A N 1
ATOM 1432 C CA . TYR A 1 185 ? -3.214 -13.886 -23.812 1.00 90.69 185 TYR A CA 1
ATOM 1433 C C . TYR A 1 185 ? -4.291 -13.078 -24.556 1.00 90.69 185 TYR A C 1
ATOM 1435 O O . TYR A 1 185 ? -4.569 -13.336 -25.724 1.00 90.69 185 TYR A O 1
ATOM 1443 N N . LEU A 1 186 ? -4.878 -12.077 -23.894 1.00 91.75 186 LEU A N 1
ATOM 1444 C CA . LEU A 1 186 ? -5.858 -11.163 -24.485 1.00 91.75 186 LEU A CA 1
ATOM 1445 C C . LEU A 1 186 ? -5.230 -10.051 -25.348 1.00 91.75 186 LEU A C 1
ATOM 1447 O O . LEU A 1 186 ? -5.971 -9.243 -25.904 1.00 91.75 186 LEU A O 1
ATOM 1451 N N . GLY A 1 187 ? -3.898 -9.975 -25.445 1.00 89.44 187 GLY A N 1
ATOM 1452 C CA . GLY A 1 187 ? -3.188 -8.934 -26.196 1.00 89.44 187 GLY A CA 1
ATOM 1453 C C . GLY A 1 187 ? -3.338 -7.528 -25.605 1.00 89.44 187 GLY A C 1
ATOM 1454 O O . GLY A 1 187 ? -3.227 -6.541 -26.324 1.00 89.44 187 GLY A O 1
ATOM 1455 N N . VAL A 1 188 ? -3.649 -7.423 -24.308 1.00 88.19 188 VAL A N 1
ATOM 1456 C CA . VAL A 1 188 ? -3.806 -6.138 -23.604 1.00 88.19 188 VAL A CA 1
ATOM 1457 C C . VAL A 1 188 ? -2.455 -5.587 -23.150 1.00 88.19 188 VAL A C 1
ATOM 1459 O O . VAL A 1 188 ? -2.278 -4.372 -23.086 1.00 88.19 188 VAL A O 1
ATOM 1462 N N . ILE A 1 189 ? -1.521 -6.477 -22.812 1.00 83.00 189 ILE A N 1
ATOM 1463 C CA . ILE A 1 189 ? -0.151 -6.128 -22.439 1.00 83.00 189 ILE A CA 1
ATOM 1464 C C . ILE A 1 189 ? 0.830 -6.878 -23.333 1.00 83.00 189 ILE A C 1
ATOM 1466 O O . ILE A 1 189 ? 0.638 -8.062 -23.612 1.00 83.00 189 ILE A O 1
ATOM 1470 N N . ASP A 1 190 ? 1.905 -6.198 -23.713 1.00 78.50 190 ASP A N 1
ATOM 1471 C CA . ASP A 1 190 ? 3.057 -6.829 -24.340 1.00 78.50 190 ASP A CA 1
ATOM 1472 C C . ASP A 1 190 ? 4.056 -7.233 -23.259 1.00 78.50 190 ASP A C 1
ATOM 1474 O O . ASP A 1 190 ? 4.469 -6.423 -22.426 1.00 78.50 190 ASP A O 1
ATOM 1478 N N . VAL A 1 191 ? 4.472 -8.497 -23.275 1.00 67.69 191 VAL A N 1
ATOM 1479 C CA . VAL A 1 191 ? 5.560 -8.977 -22.421 1.00 67.69 191 VAL A CA 1
ATOM 1480 C C . VAL A 1 191 ? 6.855 -8.762 -23.194 1.00 67.69 191 VAL A C 1
ATOM 1482 O O . VAL A 1 191 ? 7.401 -9.687 -23.786 1.00 67.69 191 VAL A O 1
ATOM 1485 N N . THR A 1 192 ? 7.334 -7.518 -23.251 1.00 64.69 192 THR A N 1
ATOM 1486 C CA . THR A 1 192 ? 8.703 -7.259 -23.711 1.00 64.69 192 THR A CA 1
ATOM 1487 C C . THR A 1 192 ? 9.659 -7.622 -22.576 1.00 64.69 192 THR A C 1
ATOM 1489 O O . THR A 1 192 ? 9.584 -6.992 -21.517 1.00 64.69 192 THR A O 1
ATOM 1492 N N . PRO A 1 193 ? 10.554 -8.606 -22.747 1.00 60.69 193 PRO A N 1
ATOM 1493 C CA . PRO A 1 193 ? 11.483 -8.991 -21.699 1.00 60.69 193 PRO A CA 1
ATOM 1494 C C . PRO A 1 193 ? 12.468 -7.860 -21.418 1.00 60.69 193 PRO A C 1
ATOM 1496 O O . PRO A 1 193 ? 13.345 -7.563 -22.228 1.00 60.69 193 PRO A O 1
ATOM 1499 N N . SER A 1 194 ? 12.357 -7.236 -20.255 1.00 63.12 194 SER A N 1
ATOM 1500 C CA . SER A 1 194 ? 13.402 -6.377 -19.717 1.00 63.12 194 SER A CA 1
ATOM 1501 C C . SER A 1 194 ? 14.280 -7.213 -18.790 1.00 63.12 194 SER A C 1
ATOM 1503 O O . SER A 1 194 ? 14.024 -7.344 -17.595 1.00 63.12 194 SER A O 1
ATOM 1505 N N . VAL A 1 195 ? 15.342 -7.815 -19.336 1.00 67.00 195 VAL A N 1
ATOM 1506 C CA . VAL A 1 195 ? 16.338 -8.499 -18.499 1.00 67.00 195 VAL A CA 1
ATOM 1507 C C . VAL A 1 195 ? 17.137 -7.444 -17.743 1.00 67.00 195 VAL A C 1
ATOM 1509 O O . VAL A 1 195 ? 18.075 -6.845 -18.267 1.00 67.00 195 VAL A O 1
ATOM 1512 N N . TYR A 1 196 ? 16.744 -7.198 -16.498 1.00 75.88 196 TYR A N 1
ATOM 1513 C CA . TYR A 1 196 ? 17.481 -6.313 -15.608 1.00 75.88 196 TYR A CA 1
ATOM 1514 C C . TYR A 1 196 ? 18.743 -6.984 -15.050 1.00 75.88 196 TYR A C 1
ATOM 1516 O O . TYR A 1 196 ? 18.860 -8.209 -14.989 1.00 75.88 196 TYR A O 1
ATOM 1524 N N . THR A 1 197 ? 19.698 -6.177 -14.593 1.00 81.69 197 THR A N 1
ATOM 1525 C CA . THR A 1 197 ? 20.847 -6.688 -13.836 1.00 81.69 197 THR A CA 1
ATOM 1526 C C . THR A 1 197 ? 20.401 -7.180 -12.454 1.00 81.69 197 THR A C 1
ATOM 1528 O O . THR A 1 197 ? 19.405 -6.706 -11.905 1.00 81.69 197 THR A O 1
ATOM 1531 N N . LEU A 1 198 ? 21.162 -8.094 -11.838 1.00 83.19 198 LEU A N 1
ATOM 1532 C CA . LEU A 1 198 ? 20.877 -8.591 -10.481 1.00 83.19 198 LEU A CA 1
ATOM 1533 C C . LEU A 1 198 ? 20.705 -7.450 -9.459 1.00 83.19 198 LEU A C 1
ATOM 1535 O O . LEU A 1 198 ? 19.822 -7.508 -8.606 1.00 83.19 198 LEU A O 1
ATOM 1539 N N . ASN A 1 199 ? 21.503 -6.386 -9.584 1.00 82.50 199 ASN A N 1
ATOM 1540 C CA . ASN A 1 199 ? 21.430 -5.213 -8.712 1.00 82.50 199 ASN A CA 1
ATOM 1541 C C . ASN A 1 199 ? 20.069 -4.509 -8.789 1.00 82.50 199 ASN A C 1
ATOM 1543 O O . ASN A 1 199 ? 19.554 -4.064 -7.765 1.00 82.50 199 ASN A O 1
ATOM 1547 N N . ILE A 1 200 ? 19.467 -4.435 -9.980 1.00 81.44 200 ILE A N 1
ATOM 1548 C CA . ILE A 1 200 ? 18.141 -3.837 -10.164 1.00 81.44 200 ILE A CA 1
ATOM 1549 C C . ILE A 1 200 ? 17.071 -4.716 -9.509 1.00 81.44 200 ILE A C 1
ATOM 1551 O O . ILE A 1 200 ? 16.215 -4.183 -8.813 1.00 81.44 200 ILE A O 1
ATOM 1555 N N . TYR A 1 201 ? 17.139 -6.045 -9.640 1.00 85.12 201 TYR A N 1
ATOM 1556 C CA . TYR A 1 201 ? 16.190 -6.931 -8.950 1.00 85.12 201 TYR A CA 1
ATOM 1557 C C . TYR A 1 201 ? 16.277 -6.821 -7.428 1.00 85.12 201 TYR A C 1
ATOM 1559 O O . TYR A 1 201 ? 15.248 -6.781 -6.758 1.00 85.12 201 TYR A O 1
ATOM 1567 N N . ILE A 1 202 ? 17.492 -6.733 -6.876 1.00 86.44 202 ILE A N 1
ATOM 1568 C CA . ILE A 1 202 ? 17.689 -6.520 -5.437 1.00 86.44 202 ILE A CA 1
ATOM 1569 C C . ILE A 1 202 ? 17.093 -5.173 -5.016 1.00 86.44 202 ILE A C 1
ATOM 1571 O O . ILE A 1 202 ? 16.378 -5.108 -4.017 1.00 86.44 202 ILE A O 1
ATOM 1575 N N . MET A 1 203 ? 17.351 -4.110 -5.784 1.00 84.56 203 MET A N 1
ATOM 1576 C CA . MET A 1 203 ? 16.779 -2.790 -5.525 1.00 84.56 203 MET A CA 1
ATOM 1577 C C . MET A 1 203 ? 15.247 -2.836 -5.530 1.00 84.56 203 MET A C 1
ATOM 1579 O O . MET A 1 203 ? 14.647 -2.362 -4.571 1.00 84.56 203 MET A O 1
ATOM 1583 N N . LEU A 1 204 ? 14.634 -3.445 -6.552 1.00 84.88 204 LEU A N 1
ATOM 1584 C CA . LEU A 1 204 ? 13.180 -3.589 -6.669 1.00 84.8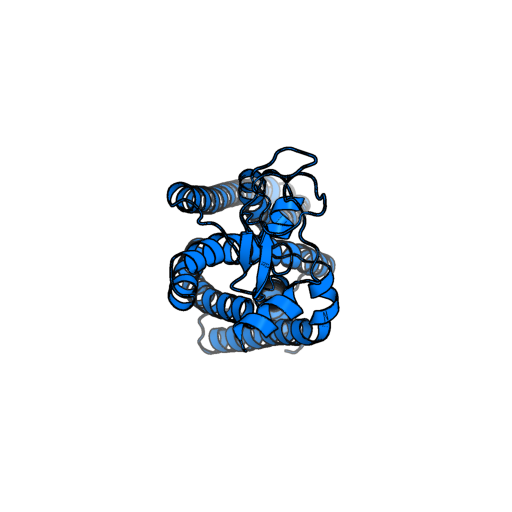8 204 LEU A CA 1
ATOM 1585 C C . LEU A 1 204 ? 12.595 -4.372 -5.489 1.00 84.88 204 LEU A C 1
ATOM 1587 O O . LEU A 1 204 ? 11.642 -3.919 -4.866 1.00 84.88 204 LEU A O 1
ATOM 1591 N N . ALA A 1 205 ? 13.185 -5.511 -5.119 1.00 88.06 205 ALA A N 1
ATOM 1592 C CA . ALA A 1 205 ? 12.709 -6.300 -3.982 1.00 88.06 205 ALA A CA 1
ATOM 1593 C C . ALA A 1 205 ? 12.741 -5.500 -2.664 1.00 88.06 205 ALA A C 1
ATOM 1595 O O . ALA A 1 205 ? 11.812 -5.572 -1.859 1.00 88.06 205 ALA A O 1
ATOM 1596 N N . LEU A 1 206 ? 13.789 -4.699 -2.447 1.00 88.31 206 LEU A N 1
ATOM 1597 C CA . LEU A 1 206 ? 13.919 -3.871 -1.248 1.00 88.31 206 LEU A CA 1
ATOM 1598 C C . LEU A 1 206 ? 13.030 -2.622 -1.274 1.00 88.31 206 LEU A C 1
ATOM 1600 O O . LEU A 1 206 ? 12.540 -2.221 -0.221 1.00 88.31 206 LEU A O 1
ATOM 1604 N N . SER A 1 207 ? 12.819 -1.988 -2.429 1.00 86.94 207 SER A N 1
ATOM 1605 C CA . SER A 1 207 ? 11.969 -0.796 -2.525 1.00 86.94 207 SER A CA 1
ATOM 1606 C C . SER A 1 207 ? 10.491 -1.157 -2.454 1.00 86.94 207 SER A C 1
ATOM 1608 O O . SER A 1 207 ? 9.754 -0.532 -1.691 1.00 86.94 207 SER A O 1
ATOM 1610 N N . LEU A 1 208 ? 10.063 -2.198 -3.175 1.00 90.50 208 LEU A N 1
ATOM 1611 C CA . LEU A 1 208 ? 8.651 -2.561 -3.309 1.00 90.50 208 LEU A CA 1
ATOM 1612 C C . LEU A 1 208 ? 8.008 -2.948 -1.976 1.00 90.50 208 LEU A C 1
ATOM 1614 O O . LEU A 1 208 ? 6.833 -2.670 -1.768 1.00 90.50 208 LEU A O 1
ATOM 1618 N N . VAL A 1 209 ? 8.754 -3.526 -1.027 1.00 90.50 209 VAL A N 1
ATOM 1619 C CA . VAL A 1 209 ? 8.186 -3.813 0.304 1.00 90.50 209 VAL A CA 1
ATOM 1620 C C . VAL A 1 209 ? 7.846 -2.526 1.062 1.00 90.50 209 VAL A C 1
ATOM 1622 O O . VAL A 1 209 ? 6.837 -2.462 1.767 1.00 90.50 209 VAL A O 1
ATOM 1625 N N . VAL A 1 210 ? 8.664 -1.480 0.909 1.00 88.88 210 VAL A N 1
ATOM 1626 C CA . VAL A 1 210 ? 8.433 -0.184 1.558 1.00 88.88 210 VAL A CA 1
ATOM 1627 C C . VAL A 1 210 ? 7.320 0.578 0.845 1.00 88.88 210 VAL A C 1
ATOM 1629 O O . VAL A 1 210 ? 6.493 1.205 1.509 1.00 88.88 210 VAL A O 1
ATOM 1632 N N . VAL A 1 211 ? 7.271 0.489 -0.484 1.00 90.44 211 VAL A N 1
ATOM 1633 C CA . VAL A 1 211 ? 6.194 1.031 -1.319 1.00 90.44 211 VAL A CA 1
ATOM 1634 C C . VAL A 1 211 ? 4.854 0.416 -0.928 1.00 90.44 211 VAL A C 1
ATOM 1636 O O . VAL A 1 211 ? 3.994 1.133 -0.416 1.00 90.44 211 VAL A O 1
ATOM 1639 N N . ALA A 1 212 ? 4.730 -0.911 -1.012 1.00 93.19 212 ALA A N 1
ATOM 1640 C CA . ALA A 1 212 ? 3.522 -1.638 -0.642 1.00 93.19 212 ALA A CA 1
ATOM 1641 C C . ALA A 1 212 ? 3.077 -1.289 0.784 1.00 93.19 212 ALA A C 1
ATOM 1643 O O . ALA A 1 212 ? 1.905 -1.021 1.041 1.00 93.19 212 ALA A O 1
ATOM 1644 N N . PHE A 1 213 ? 4.010 -1.216 1.739 1.00 91.88 213 PHE A N 1
ATOM 1645 C CA . PHE A 1 213 ? 3.680 -0.788 3.097 1.00 91.88 213 PHE A CA 1
ATOM 1646 C C . PHE A 1 213 ? 3.124 0.643 3.147 1.00 91.88 213 PHE A C 1
ATOM 1648 O O . PHE A 1 213 ? 2.159 0.901 3.867 1.00 91.88 213 PHE A O 1
ATOM 1655 N N . SER A 1 214 ? 3.736 1.576 2.416 1.00 91.38 214 SER A N 1
ATOM 1656 C CA . SER A 1 214 ? 3.352 2.992 2.400 1.00 91.38 214 SER A CA 1
ATOM 1657 C C . SER A 1 214 ? 1.959 3.190 1.811 1.00 91.38 214 SER A C 1
ATOM 1659 O O . SER A 1 214 ? 1.138 3.903 2.396 1.00 91.38 214 SER A O 1
ATOM 1661 N N . GLU A 1 215 ? 1.669 2.506 0.707 1.00 93.50 215 GLU A N 1
ATOM 1662 C CA . GLU A 1 215 ? 0.351 2.501 0.086 1.00 93.50 215 GLU A CA 1
ATOM 1663 C C . GLU A 1 215 ? -0.696 1.880 1.014 1.00 93.50 215 GLU A C 1
ATOM 1665 O O . GLU A 1 215 ? -1.708 2.513 1.327 1.00 93.50 215 GLU A O 1
ATOM 1670 N N . GLU A 1 216 ? -0.437 0.689 1.561 1.00 94.50 216 GLU A N 1
ATOM 1671 C CA . GLU A 1 216 ? -1.371 0.043 2.483 1.00 94.50 216 GLU A CA 1
ATOM 1672 C C . GLU A 1 216 ? -1.628 0.896 3.730 1.00 94.50 216 GLU A C 1
ATOM 1674 O O . GLU A 1 216 ? -2.775 1.052 4.164 1.00 94.50 216 GLU A O 1
ATOM 1679 N N . ALA A 1 217 ? -0.592 1.512 4.301 1.00 92.19 217 ALA A N 1
ATOM 1680 C CA . ALA A 1 217 ? -0.719 2.407 5.445 1.00 92.19 217 ALA A CA 1
ATOM 1681 C C . ALA A 1 217 ? -1.655 3.592 5.150 1.00 92.19 217 ALA A C 1
ATOM 1683 O O . ALA A 1 217 ? -2.447 3.989 6.015 1.00 92.19 217 ALA A O 1
ATOM 1684 N N . LEU A 1 218 ? -1.606 4.136 3.934 1.00 93.31 218 LEU A N 1
ATOM 1685 C CA . LEU A 1 218 ? -2.452 5.244 3.508 1.00 93.31 218 LEU A CA 1
ATOM 1686 C C . LEU A 1 218 ? -3.873 4.777 3.168 1.00 93.31 218 LEU A C 1
ATOM 1688 O O . LEU A 1 218 ? -4.854 5.262 3.739 1.00 93.31 218 LEU A O 1
ATOM 1692 N N . PHE A 1 219 ? -4.012 3.812 2.268 1.00 95.31 219 PHE A N 1
ATOM 1693 C CA . PHE A 1 219 ? -5.317 3.405 1.761 1.00 95.31 219 PHE A CA 1
ATOM 1694 C C . PHE A 1 219 ? -6.077 2.544 2.767 1.00 95.31 219 PHE A C 1
ATOM 1696 O O . PHE A 1 219 ? -7.249 2.812 3.024 1.00 95.31 219 PHE A O 1
ATOM 1703 N N . ARG A 1 220 ? -5.431 1.573 3.422 1.00 94.06 220 ARG A N 1
ATOM 1704 C CA . ARG A 1 220 ? -6.097 0.666 4.376 1.00 94.06 220 ARG A CA 1
ATOM 1705 C C . ARG A 1 220 ? -6.030 1.248 5.779 1.00 94.06 220 ARG A C 1
ATOM 1707 O O . ARG A 1 220 ? -7.054 1.403 6.446 1.00 94.06 220 ARG A O 1
ATOM 1714 N N . GLY A 1 221 ? -4.837 1.669 6.194 1.00 90.00 221 GLY A N 1
ATOM 1715 C CA . GLY A 1 221 ? -4.597 2.245 7.515 1.00 90.00 221 GLY A CA 1
ATOM 1716 C C . GLY A 1 221 ? -5.330 3.571 7.760 1.00 90.00 221 GLY A C 1
ATOM 1717 O O . GLY A 1 221 ? -5.825 3.799 8.869 1.00 90.00 221 GLY A O 1
ATOM 1718 N N . PHE A 1 222 ? -5.470 4.434 6.746 1.00 92.38 222 PHE A N 1
ATOM 1719 C CA . PHE A 1 222 ? -6.160 5.719 6.884 1.00 92.38 222 PHE A CA 1
ATOM 1720 C C . PHE A 1 222 ? -7.537 5.761 6.208 1.00 92.38 222 PHE A C 1
ATOM 1722 O O . PHE A 1 222 ? -8.529 5.881 6.936 1.00 92.38 222 PHE A O 1
ATOM 1729 N N . PHE A 1 223 ? -7.618 5.695 4.872 1.00 95.00 223 PHE A N 1
ATOM 1730 C CA . PHE A 1 223 ? -8.861 5.957 4.124 1.00 95.00 223 PHE A CA 1
ATOM 1731 C C . PHE A 1 223 ? -9.951 4.930 4.423 1.00 95.00 223 PHE A C 1
ATOM 1733 O O . PHE A 1 223 ? -11.029 5.292 4.902 1.00 95.00 223 PHE A O 1
ATOM 1740 N N . TYR A 1 224 ? -9.650 3.651 4.221 1.00 95.50 224 TYR A N 1
ATOM 1741 C CA . TYR A 1 224 ? -10.557 2.545 4.481 1.00 95.50 224 TYR A CA 1
ATOM 1742 C C . TYR A 1 224 ? -11.042 2.536 5.933 1.00 95.50 224 TYR A C 1
ATOM 1744 O O . TYR A 1 224 ? -12.245 2.482 6.188 1.00 95.50 224 TYR A O 1
ATOM 1752 N N . GLN A 1 225 ? -10.135 2.663 6.910 1.00 92.12 225 GLN A N 1
ATOM 1753 C CA . GLN A 1 225 ? -10.517 2.742 8.323 1.00 92.12 225 GLN A CA 1
ATOM 1754 C C . GLN A 1 225 ? -11.393 3.966 8.634 1.00 92.12 225 GLN A C 1
ATOM 1756 O O . GLN A 1 225 ? -12.298 3.889 9.463 1.00 92.12 225 GLN A O 1
ATOM 1761 N N . ALA A 1 226 ? -11.134 5.117 8.006 1.00 92.50 226 ALA A N 1
ATOM 1762 C CA . ALA A 1 226 ? -11.945 6.317 8.202 1.00 92.50 226 ALA A CA 1
ATOM 1763 C C . ALA A 1 226 ? -13.363 6.167 7.625 1.00 92.50 226 ALA A C 1
ATOM 1765 O O . ALA A 1 226 ? -14.314 6.690 8.211 1.00 92.50 226 ALA A O 1
ATOM 1766 N N . LEU A 1 227 ? -13.504 5.450 6.508 1.00 95.19 227 LEU A N 1
ATOM 1767 C CA . LEU A 1 227 ? -14.783 5.166 5.859 1.00 95.19 227 LEU A CA 1
ATOM 1768 C C . LEU A 1 227 ? -15.561 4.056 6.580 1.00 95.19 227 LEU A C 1
ATOM 1770 O O . LEU A 1 227 ? -16.742 4.243 6.858 1.00 95.19 227 LEU A O 1
ATOM 1774 N N . SER A 1 228 ? -14.905 2.956 6.960 1.00 93.31 228 SER A N 1
ATOM 1775 C CA . SER A 1 228 ? -15.525 1.814 7.663 1.00 93.31 228 SER A CA 1
ATOM 1776 C C . SER A 1 228 ? -15.942 2.134 9.099 1.00 93.31 228 SER A C 1
ATOM 1778 O O . SER A 1 228 ? -16.739 1.412 9.685 1.00 93.31 228 SER A O 1
ATOM 1780 N N . TYR A 1 229 ? -15.446 3.233 9.676 1.00 90.12 229 TYR A N 1
ATOM 1781 C CA . TYR A 1 229 ? -15.994 3.770 10.923 1.00 90.12 229 TYR A CA 1
ATOM 1782 C C . TYR A 1 229 ? -17.397 4.376 10.735 1.00 90.12 229 TYR A C 1
ATOM 1784 O O . TYR A 1 229 ? -18.205 4.364 11.657 1.00 90.12 229 TYR A O 1
ATOM 1792 N N . ARG A 1 230 ? -17.679 4.965 9.564 1.00 92.12 230 ARG A N 1
ATOM 1793 C CA . ARG A 1 230 ? -18.927 5.707 9.294 1.00 92.12 230 ARG A CA 1
ATOM 1794 C C . ARG A 1 230 ? -19.971 4.890 8.544 1.00 92.12 230 ARG A C 1
ATOM 1796 O O . ARG A 1 230 ? -21.159 5.167 8.666 1.00 92.12 230 ARG A O 1
ATOM 1803 N N . TYR A 1 231 ? -19.518 3.946 7.733 1.00 93.50 231 TYR A N 1
ATOM 1804 C CA . TYR A 1 231 ? -20.335 3.116 6.859 1.00 93.50 231 TYR A CA 1
ATOM 1805 C C . TYR A 1 231 ? -20.021 1.644 7.107 1.00 93.50 231 TYR A C 1
ATOM 1807 O O . TYR A 1 231 ? -19.048 1.313 7.781 1.00 93.50 231 TYR A O 1
ATOM 1815 N N . ASN A 1 232 ? -20.815 0.743 6.527 1.00 93.94 232 ASN A N 1
ATOM 1816 C CA . ASN A 1 232 ? -20.441 -0.666 6.524 1.00 93.94 232 ASN A CA 1
ATOM 1817 C C . ASN A 1 232 ? -19.130 -0.887 5.739 1.00 93.94 232 ASN A C 1
ATOM 1819 O O . ASN A 1 232 ? -18.730 -0.083 4.890 1.00 93.94 232 ASN A O 1
ATOM 1823 N N . TRP A 1 233 ? -18.464 -1.999 6.041 1.00 94.31 233 TRP A N 1
ATOM 1824 C CA . TRP A 1 233 ? -17.144 -2.319 5.503 1.00 94.31 233 TRP A CA 1
ATOM 1825 C C . TRP A 1 233 ? -17.142 -2.480 3.971 1.00 94.31 233 TRP A C 1
ATOM 1827 O O . TRP A 1 233 ? -16.153 -2.147 3.327 1.00 94.31 233 TRP A O 1
ATOM 1837 N N . ILE A 1 234 ? -18.264 -2.895 3.367 1.00 97.12 234 ILE A N 1
ATOM 1838 C CA . ILE A 1 234 ? -18.397 -3.073 1.912 1.00 97.12 234 ILE A CA 1
ATOM 1839 C C . ILE A 1 234 ? -18.354 -1.718 1.197 1.00 97.12 234 ILE A C 1
ATOM 1841 O O . ILE A 1 234 ? -17.568 -1.531 0.270 1.00 97.12 234 ILE A O 1
ATOM 1845 N N . ILE A 1 235 ? -19.154 -0.747 1.651 1.00 97.38 235 ILE A N 1
ATOM 1846 C CA . ILE A 1 235 ? -19.144 0.617 1.099 1.00 97.38 235 ILE A CA 1
ATOM 1847 C C . ILE A 1 235 ? -17.753 1.231 1.270 1.00 97.38 235 ILE A C 1
ATOM 1849 O O . ILE A 1 235 ? -17.222 1.840 0.343 1.00 97.38 235 ILE A O 1
ATOM 1853 N N . ALA A 1 236 ? -17.138 1.039 2.440 1.00 97.00 236 ALA A N 1
ATOM 1854 C CA . ALA A 1 236 ? -15.786 1.513 2.696 1.00 97.00 236 ALA A CA 1
ATOM 1855 C C . ALA A 1 236 ? -14.756 0.887 1.745 1.00 97.00 236 ALA A C 1
ATOM 1857 O O . ALA A 1 236 ? -13.898 1.610 1.241 1.00 97.00 236 ALA A O 1
ATOM 1858 N N . ALA A 1 237 ? -14.862 -0.416 1.463 1.00 98.19 237 ALA A N 1
ATOM 1859 C CA . ALA A 1 237 ? -13.974 -1.122 0.545 1.00 98.19 237 ALA A CA 1
ATOM 1860 C C . ALA A 1 237 ? -14.103 -0.567 -0.875 1.00 98.19 237 ALA A C 1
ATOM 1862 O O . ALA A 1 237 ? -13.096 -0.206 -1.476 1.00 98.19 237 ALA A O 1
ATOM 1863 N N . VAL A 1 238 ? -15.329 -0.412 -1.383 1.00 98.44 238 VAL A N 1
ATOM 1864 C CA . VAL A 1 238 ? -15.572 0.137 -2.727 1.00 98.44 238 VAL A CA 1
ATOM 1865 C C . VAL A 1 238 ? -15.032 1.562 -2.842 1.00 98.44 238 VAL A C 1
ATOM 1867 O O . VAL A 1 238 ? -14.233 1.846 -3.729 1.00 98.44 238 VAL A O 1
ATOM 1870 N N . VAL A 1 239 ? -15.407 2.455 -1.921 1.00 97.94 239 VAL A N 1
ATOM 1871 C CA . VAL A 1 239 ? -14.997 3.868 -1.985 1.00 97.94 239 VAL A CA 1
ATOM 1872 C C . VAL A 1 239 ? -13.484 4.018 -1.806 1.00 97.94 239 VAL A C 1
ATOM 1874 O O . VAL A 1 239 ? -12.856 4.773 -2.544 1.00 97.94 239 VAL A O 1
ATOM 1877 N N . SER A 1 240 ? -12.872 3.279 -0.876 1.00 97.56 240 SER A N 1
ATOM 1878 C CA . SER A 1 240 ? -11.417 3.310 -0.689 1.00 97.56 240 SER A CA 1
ATOM 1879 C C . SER A 1 240 ? -10.664 2.760 -1.903 1.00 97.56 240 SER A C 1
ATOM 1881 O O . SER A 1 240 ? -9.592 3.263 -2.225 1.00 97.56 240 SER A O 1
ATOM 1883 N N . SER A 1 241 ? -11.220 1.762 -2.591 1.00 98.38 241 SER A N 1
ATOM 1884 C CA . SER A 1 241 ? -10.614 1.181 -3.795 1.00 98.38 241 SER A CA 1
ATOM 1885 C C . SER A 1 241 ? -10.711 2.113 -5.000 1.00 98.38 241 SER A C 1
ATOM 1887 O O . SER A 1 241 ? -9.787 2.161 -5.802 1.00 98.38 241 SER A O 1
ATOM 1889 N N . ILE A 1 242 ? -11.782 2.908 -5.110 1.00 97.75 242 ILE A N 1
ATOM 1890 C CA . ILE A 1 242 ? -11.871 3.985 -6.110 1.00 97.75 242 ILE A CA 1
ATOM 1891 C C . ILE A 1 242 ? -10.796 5.041 -5.838 1.00 97.75 242 ILE A C 1
ATOM 1893 O O . ILE A 1 242 ? -10.093 5.447 -6.758 1.00 97.75 242 ILE A O 1
ATOM 1897 N N . ILE A 1 243 ? -10.633 5.455 -4.575 1.00 96.69 243 ILE A N 1
ATOM 1898 C CA . ILE A 1 243 ? -9.583 6.406 -4.179 1.00 96.69 243 ILE A CA 1
ATOM 1899 C C . ILE A 1 243 ? -8.194 5.864 -4.563 1.00 96.69 243 ILE A C 1
ATOM 1901 O O . ILE A 1 243 ? -7.405 6.590 -5.160 1.00 96.69 243 ILE A O 1
ATOM 1905 N N . PHE A 1 244 ? -7.918 4.588 -4.293 1.00 96.62 244 PHE A N 1
ATOM 1906 C CA . PHE A 1 244 ? -6.675 3.926 -4.703 1.00 96.62 244 PHE A CA 1
ATOM 1907 C C . PHE A 1 244 ? -6.488 3.881 -6.232 1.00 96.62 244 PHE A C 1
ATOM 1909 O O . PHE A 1 244 ? -5.416 4.191 -6.744 1.00 96.62 244 PHE A O 1
ATOM 1916 N N . ALA A 1 245 ? -7.543 3.578 -6.989 1.00 96.50 245 ALA A N 1
ATOM 1917 C CA . ALA A 1 245 ? -7.475 3.562 -8.449 1.00 96.50 245 ALA A CA 1
ATOM 1918 C C . ALA A 1 245 ? -7.193 4.949 -9.052 1.00 96.50 245 ALA A C 1
ATOM 1920 O O . ALA A 1 245 ? -6.560 5.045 -10.097 1.00 96.50 245 ALA A O 1
ATOM 1921 N N . THR A 1 246 ? -7.607 6.043 -8.400 1.00 93.44 246 THR A N 1
ATOM 1922 C CA . THR A 1 246 ? -7.401 7.400 -8.945 1.00 93.44 246 THR A CA 1
ATOM 1923 C C . THR A 1 246 ? -5.937 7.835 -9.023 1.00 93.44 246 THR A C 1
ATOM 1925 O O . THR A 1 246 ? -5.615 8.675 -9.861 1.00 93.44 246 THR A O 1
ATOM 1928 N N . VAL A 1 247 ? -5.048 7.252 -8.210 1.00 90.88 247 VAL A N 1
ATOM 1929 C CA . VAL A 1 247 ? -3.593 7.467 -8.340 1.00 90.88 247 VAL A CA 1
ATOM 1930 C C . VAL A 1 247 ? -2.955 6.560 -9.404 1.00 90.88 247 VAL A C 1
ATOM 1932 O O . VAL A 1 247 ? -1.778 6.697 -9.700 1.00 90.88 247 VAL A O 1
ATOM 1935 N N . HIS A 1 248 ? -3.759 5.721 -10.067 1.00 90.81 248 HIS A N 1
ATOM 1936 C CA . HIS A 1 248 ? -3.385 4.851 -11.185 1.00 90.81 248 HIS A CA 1
ATOM 1937 C C . HIS A 1 248 ? -4.231 5.162 -12.440 1.00 90.81 248 HIS A C 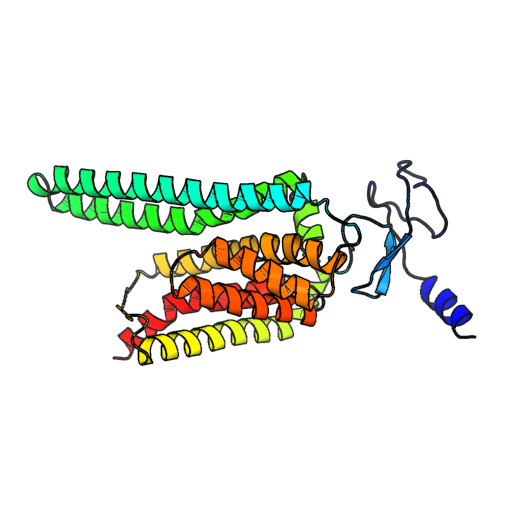1
ATOM 1939 O O . HIS A 1 248 ? -4.986 4.311 -12.910 1.00 90.81 248 HIS A O 1
ATOM 1945 N N . PRO A 1 249 ? -4.161 6.380 -13.011 1.00 88.31 249 PRO A N 1
ATOM 1946 C CA . PRO A 1 249 ? -5.174 6.895 -13.942 1.00 88.31 249 PRO A CA 1
ATOM 1947 C C . PRO A 1 249 ? -5.128 6.312 -15.369 1.00 88.31 249 PRO A C 1
ATOM 1949 O O . PRO A 1 249 ? -5.863 6.774 -16.240 1.00 88.31 249 PRO A O 1
ATOM 1952 N N . VAL A 1 250 ? -4.267 5.329 -15.639 1.00 89.56 250 VAL A N 1
ATOM 1953 C CA . VAL A 1 250 ? -4.021 4.792 -16.988 1.00 89.56 250 VAL A CA 1
ATOM 1954 C C . VAL A 1 250 ? -4.785 3.484 -17.193 1.00 89.56 250 VAL A C 1
ATOM 1956 O O . VAL A 1 250 ? -4.840 2.643 -16.300 1.00 89.56 250 VAL A O 1
ATOM 1959 N N . TYR A 1 251 ? -5.378 3.287 -18.371 1.00 86.44 251 TYR A N 1
ATOM 1960 C CA . TYR A 1 251 ? -6.012 2.020 -18.751 1.00 86.44 251 TYR A CA 1
ATOM 1961 C C . TYR A 1 251 ? -4.960 0.979 -19.194 1.00 86.44 251 TYR A C 1
ATOM 1963 O O . TYR A 1 251 ? -4.046 1.357 -19.925 1.00 86.44 251 TYR A O 1
ATOM 1971 N N . PRO A 1 252 ? -5.084 -0.316 -18.825 1.00 89.81 252 PRO A N 1
ATOM 1972 C CA . PRO A 1 252 ? -6.116 -0.929 -17.973 1.00 89.81 252 PRO A CA 1
ATOM 1973 C C . PRO A 1 252 ? -5.817 -0.851 -16.464 1.00 89.81 252 PRO A C 1
ATOM 1975 O O . PRO A 1 252 ? -6.640 -1.293 -15.659 1.00 89.81 252 PRO A O 1
ATOM 1978 N N . THR A 1 253 ? -4.666 -0.295 -16.071 1.00 91.25 253 THR A N 1
ATOM 1979 C CA . THR A 1 253 ? -4.169 -0.242 -14.686 1.00 91.25 253 THR A CA 1
ATOM 1980 C C . THR A 1 253 ? -5.186 0.322 -13.699 1.00 91.25 253 THR A C 1
ATOM 1982 O O . THR A 1 253 ? -5.314 -0.221 -12.612 1.00 91.25 253 THR A O 1
ATOM 1985 N N . PHE A 1 254 ? -5.983 1.323 -14.078 1.00 94.81 254 PHE A N 1
ATOM 1986 C CA . PHE A 1 254 ? -7.061 1.859 -13.240 1.00 94.81 254 PHE A CA 1
ATOM 1987 C C . PHE A 1 254 ? -8.063 0.776 -12.804 1.00 94.81 254 PHE A C 1
ATOM 1989 O O . PHE A 1 254 ? -8.423 0.679 -11.631 1.00 94.81 254 PHE A O 1
ATOM 1996 N N . ILE A 1 255 ? -8.516 -0.058 -13.749 1.00 95.62 255 ILE A N 1
ATOM 1997 C CA . ILE A 1 255 ? -9.503 -1.118 -13.492 1.00 95.62 255 ILE A CA 1
ATOM 1998 C C . ILE A 1 255 ? -8.872 -2.200 -12.618 1.00 95.62 255 ILE A C 1
ATOM 2000 O O . ILE A 1 255 ? -9.476 -2.639 -11.639 1.00 95.62 255 ILE A O 1
ATOM 2004 N N . VAL A 1 256 ? -7.640 -2.594 -12.947 1.00 95.56 256 VAL A N 1
ATOM 2005 C CA . VAL A 1 256 ? -6.873 -3.570 -12.168 1.00 95.56 256 VAL A CA 1
ATOM 2006 C C . VAL A 1 256 ? -6.663 -3.072 -10.737 1.00 95.56 256 VAL A C 1
ATOM 2008 O O . VAL A 1 256 ? -6.977 -3.795 -9.796 1.00 95.56 256 VAL A O 1
ATOM 2011 N N . ALA A 1 257 ? -6.227 -1.824 -10.561 1.00 96.69 257 ALA A N 1
ATOM 2012 C CA . ALA A 1 257 ? -6.005 -1.200 -9.262 1.00 96.69 257 ALA A CA 1
ATOM 2013 C C . ALA A 1 257 ? -7.299 -1.109 -8.447 1.00 96.69 257 ALA A C 1
ATOM 2015 O O . ALA A 1 257 ? -7.288 -1.398 -7.255 1.00 96.69 257 ALA A O 1
ATOM 2016 N N . PHE A 1 258 ? -8.438 -0.784 -9.067 1.00 98.38 258 PHE A N 1
ATOM 2017 C CA . PHE A 1 258 ? -9.734 -0.801 -8.384 1.00 98.38 258 PHE A CA 1
ATOM 2018 C C . PHE A 1 258 ? -10.088 -2.200 -7.850 1.00 98.38 258 PHE A C 1
ATOM 2020 O O . PHE A 1 258 ? -10.445 -2.344 -6.679 1.00 98.38 258 PHE A O 1
ATOM 2027 N N . LEU A 1 259 ? -9.962 -3.239 -8.681 1.00 97.88 259 LEU A N 1
ATOM 2028 C CA . LEU A 1 259 ? -10.286 -4.615 -8.292 1.00 97.88 259 LEU A CA 1
ATOM 2029 C C . LEU A 1 259 ? -9.316 -5.156 -7.235 1.00 97.88 259 LEU A C 1
ATOM 2031 O O . LEU A 1 259 ? -9.749 -5.709 -6.222 1.00 97.88 259 LEU A O 1
ATOM 2035 N N . LEU A 1 260 ? -8.014 -4.939 -7.425 1.00 97.94 260 LEU A N 1
ATOM 2036 C CA . LEU A 1 260 ? -6.981 -5.279 -6.447 1.00 97.94 260 LEU A CA 1
ATOM 2037 C C . LEU A 1 260 ? -7.203 -4.512 -5.136 1.00 97.94 260 LEU A C 1
ATOM 2039 O O . LEU A 1 260 ? -7.069 -5.066 -4.045 1.00 97.94 260 LEU A O 1
ATOM 2043 N N . GLY A 1 261 ? -7.648 -3.260 -5.255 1.00 98.25 261 GLY A N 1
ATOM 2044 C CA . GLY A 1 261 ? -8.135 -2.401 -4.187 1.00 98.25 261 GLY A CA 1
ATOM 2045 C C . GLY A 1 261 ? -9.104 -3.120 -3.253 1.00 98.25 261 GLY A C 1
ATOM 2046 O O . GLY A 1 261 ? -8.884 -3.174 -2.034 1.00 98.25 261 GLY A O 1
ATOM 2047 N N . ILE A 1 262 ? -10.137 -3.718 -3.857 1.00 98.56 262 ILE A N 1
ATOM 2048 C CA . ILE A 1 262 ? -11.197 -4.462 -3.171 1.00 98.56 262 ILE A CA 1
ATOM 2049 C C . ILE A 1 262 ? -10.627 -5.721 -2.521 1.00 98.56 262 ILE A C 1
ATOM 2051 O O . ILE A 1 262 ? -10.898 -5.961 -1.344 1.00 98.56 262 ILE A O 1
ATOM 2055 N N . VAL A 1 263 ? -9.823 -6.502 -3.253 1.00 98.25 263 VAL A N 1
ATOM 2056 C CA . VAL A 1 263 ? -9.201 -7.740 -2.744 1.00 98.25 263 VAL A CA 1
ATOM 2057 C C . VAL A 1 263 ? -8.388 -7.458 -1.484 1.00 98.25 263 VAL A C 1
ATOM 2059 O O . VAL A 1 263 ? -8.584 -8.104 -0.459 1.00 98.25 263 VAL A O 1
ATOM 2062 N N . MET A 1 264 ? -7.547 -6.430 -1.519 1.00 98.06 264 MET A N 1
ATOM 2063 C CA . MET A 1 264 ? -6.753 -5.991 -0.375 1.00 98.06 264 MET A CA 1
ATOM 2064 C C . MET A 1 264 ? -7.616 -5.508 0.804 1.00 98.06 264 MET A C 1
ATOM 2066 O O . MET A 1 264 ? -7.314 -5.816 1.954 1.00 98.06 264 MET A O 1
ATOM 2070 N N . CYS A 1 265 ? -8.736 -4.810 0.560 1.00 97.31 265 CYS A N 1
ATOM 2071 C CA . CYS A 1 265 ? -9.675 -4.458 1.636 1.00 97.31 265 CYS A CA 1
ATOM 2072 C C . CYS A 1 265 ? -10.319 -5.704 2.272 1.00 97.31 265 CYS A C 1
ATOM 2074 O O . CYS A 1 265 ? -10.492 -5.751 3.490 1.00 97.31 265 CYS A O 1
ATOM 2076 N N . ILE A 1 266 ? -10.646 -6.723 1.469 1.00 96.81 266 ILE A N 1
ATOM 2077 C CA . ILE A 1 266 ? -11.173 -8.004 1.960 1.00 96.81 266 ILE A CA 1
ATOM 2078 C C . ILE A 1 266 ? -10.117 -8.726 2.799 1.00 96.81 266 ILE A C 1
ATOM 2080 O O . ILE A 1 266 ? -10.431 -9.151 3.909 1.00 96.81 266 ILE A O 1
ATOM 2084 N N . ILE A 1 267 ? -8.879 -8.833 2.306 1.00 95.12 267 ILE A N 1
ATOM 2085 C CA . ILE A 1 267 ? -7.750 -9.422 3.043 1.00 95.12 267 ILE A CA 1
ATOM 2086 C C . ILE A 1 267 ? -7.566 -8.696 4.375 1.00 95.12 267 ILE A C 1
ATOM 2088 O O . ILE A 1 267 ? -7.510 -9.341 5.418 1.00 95.12 267 ILE A O 1
ATOM 2092 N N . TYR A 1 268 ? -7.558 -7.362 4.356 1.00 92.69 268 TYR A N 1
ATOM 2093 C CA . TYR A 1 268 ? -7.423 -6.543 5.554 1.00 92.69 268 TYR A CA 1
ATOM 2094 C C . TYR A 1 268 ? -8.549 -6.785 6.571 1.00 92.69 268 TYR A C 1
ATOM 2096 O O . TYR A 1 268 ? -8.278 -6.886 7.763 1.00 92.69 268 TYR A O 1
ATOM 2104 N N . GLU A 1 269 ? -9.810 -6.920 6.151 1.00 90.88 269 GLU A N 1
ATOM 2105 C CA . GLU A 1 269 ? -10.897 -7.254 7.084 1.00 90.88 269 GLU A CA 1
ATOM 2106 C C . GLU A 1 269 ? -10.800 -8.688 7.614 1.00 90.88 269 GLU A C 1
ATOM 2108 O O . GLU A 1 269 ? -10.961 -8.923 8.813 1.00 90.88 269 GLU A O 1
ATOM 2113 N N . LYS A 1 270 ? -10.504 -9.658 6.743 1.00 89.25 270 LYS A N 1
ATOM 2114 C CA . LYS A 1 270 ? -10.434 -11.081 7.110 1.00 89.25 270 LYS A CA 1
ATOM 2115 C C . LYS A 1 270 ? -9.241 -11.407 8.000 1.00 89.25 270 LYS A C 1
ATOM 2117 O O . LYS A 1 270 ? -9.369 -12.267 8.864 1.00 89.25 270 LYS A O 1
ATOM 2122 N N . SER A 1 271 ? -8.141 -10.671 7.871 1.00 87.00 271 SER A N 1
ATOM 2123 C CA . SER A 1 271 ? -6.990 -10.745 8.776 1.00 87.00 271 SER A CA 1
ATOM 2124 C C . SER A 1 271 ? -7.230 -10.045 10.125 1.00 87.00 271 SER A C 1
ATOM 2126 O O . SER A 1 271 ? -6.323 -9.905 10.950 1.00 87.00 271 SER A O 1
ATOM 2128 N N . GLY A 1 272 ? -8.450 -9.554 10.374 1.00 82.38 272 GLY A N 1
ATOM 2129 C CA . GLY A 1 272 ? -8.797 -8.831 11.591 1.00 82.38 272 GLY A CA 1
ATOM 2130 C C . GLY A 1 272 ? -8.130 -7.460 11.667 1.00 82.38 272 GLY A C 1
ATOM 2131 O O . GLY A 1 272 ? -7.710 -7.049 12.756 1.00 82.38 272 GLY A O 1
ATOM 2132 N N . LYS A 1 273 ? -8.026 -6.763 10.529 1.00 84.56 273 LYS A N 1
ATOM 2133 C CA . LYS A 1 273 ? -7.371 -5.456 10.349 1.00 84.56 273 LYS A CA 1
ATOM 2134 C C . LYS A 1 273 ? -5.860 -5.503 10.551 1.00 84.56 273 LYS A C 1
ATOM 2136 O O . LYS A 1 273 ? -5.262 -4.568 11.085 1.00 84.56 273 LYS A O 1
ATOM 2141 N N . ASN A 1 274 ? -5.239 -6.606 10.138 1.00 85.06 274 ASN A N 1
ATOM 2142 C CA . ASN A 1 274 ? -3.790 -6.727 10.089 1.00 85.06 274 ASN A CA 1
ATOM 2143 C C . ASN A 1 274 ? -3.272 -6.160 8.762 1.00 85.06 274 ASN A C 1
ATOM 2145 O O . ASN A 1 274 ? -3.561 -6.687 7.687 1.00 85.06 274 ASN A O 1
ATOM 2149 N N . LEU A 1 275 ? -2.512 -5.068 8.852 1.00 87.88 275 LEU A N 1
ATOM 2150 C CA . LEU A 1 275 ? -1.975 -4.384 7.681 1.00 87.88 275 LEU A CA 1
ATOM 2151 C C . LEU A 1 275 ? -0.963 -5.248 6.925 1.00 87.88 275 LEU A C 1
ATOM 2153 O O . LEU A 1 275 ? -0.949 -5.212 5.700 1.00 87.88 275 LEU A O 1
ATOM 2157 N N . MET A 1 276 ? -0.169 -6.051 7.645 1.00 88.50 276 MET A N 1
ATOM 2158 C CA . MET A 1 276 ? 0.890 -6.865 7.044 1.00 88.50 276 MET A CA 1
ATOM 2159 C C . MET A 1 276 ? 0.347 -7.870 6.029 1.00 88.50 276 MET A C 1
ATOM 2161 O O . MET A 1 276 ? 0.986 -8.079 5.005 1.00 88.50 276 MET A O 1
ATOM 2165 N N . SER A 1 277 ? -0.852 -8.407 6.257 1.00 91.19 277 SER A N 1
ATOM 2166 C CA . SER A 1 277 ? -1.518 -9.321 5.325 1.00 91.19 277 SER A CA 1
ATOM 2167 C C . SER A 1 277 ? -1.790 -8.680 3.974 1.00 91.19 277 SER A C 1
ATOM 2169 O O . SER A 1 277 ? -1.480 -9.254 2.934 1.00 91.19 277 SER A O 1
ATOM 2171 N N . SER A 1 278 ? -2.314 -7.453 3.988 1.00 94.06 278 SER A N 1
ATOM 2172 C CA . SER A 1 278 ? -2.537 -6.691 2.761 1.00 94.06 278 SER A CA 1
ATOM 2173 C C . SER A 1 278 ? -1.207 -6.261 2.134 1.00 94.06 278 SER A C 1
ATOM 2175 O O . SER A 1 278 ? -1.023 -6.391 0.929 1.00 94.06 278 SER A O 1
ATOM 2177 N N . THR A 1 279 ? -0.236 -5.835 2.952 1.00 93.94 279 THR A N 1
ATOM 2178 C CA . THR A 1 279 ? 1.088 -5.394 2.485 1.00 93.94 279 THR A CA 1
ATOM 2179 C C . THR A 1 279 ? 1.869 -6.509 1.800 1.00 93.94 279 THR A C 1
ATOM 2181 O O . THR A 1 279 ? 2.484 -6.263 0.772 1.00 93.94 279 THR A O 1
ATOM 2184 N N . LEU A 1 280 ? 1.860 -7.730 2.336 1.00 94.44 280 LEU A N 1
ATOM 2185 C CA . LEU A 1 280 ? 2.592 -8.854 1.750 1.00 94.44 280 LEU A CA 1
ATOM 2186 C C . LEU A 1 280 ? 1.930 -9.371 0.475 1.00 94.44 280 LEU A C 1
ATOM 2188 O O . LEU A 1 280 ? 2.636 -9.694 -0.482 1.00 94.44 280 LEU A O 1
ATOM 2192 N N . PHE A 1 281 ? 0.596 -9.399 0.437 1.00 97.12 281 PHE A N 1
ATOM 2193 C CA . PHE A 1 281 ? -0.145 -9.649 -0.796 1.00 97.12 281 PHE A CA 1
ATOM 2194 C C . PHE A 1 281 ? 0.224 -8.620 -1.877 1.00 97.12 281 PHE A C 1
ATOM 2196 O O . PHE A 1 281 ? 0.582 -9.002 -2.986 1.00 97.12 281 PHE A O 1
ATOM 2203 N N . HIS A 1 282 ? 0.204 -7.329 -1.538 1.00 96.44 282 HIS A N 1
ATOM 2204 C CA . HIS A 1 282 ? 0.527 -6.241 -2.463 1.00 96.44 282 HIS A CA 1
ATOM 2205 C C . HIS A 1 282 ? 1.982 -6.317 -2.949 1.00 96.44 282 HIS A C 1
ATOM 2207 O O . HIS A 1 282 ? 2.234 -6.397 -4.145 1.00 96.44 282 HIS A O 1
ATOM 2213 N N . TYR A 1 283 ? 2.935 -6.433 -2.021 1.00 96.06 283 TYR A N 1
ATOM 2214 C CA . TYR A 1 283 ? 4.362 -6.557 -2.323 1.00 96.06 283 TYR A CA 1
ATOM 2215 C C . TYR A 1 283 ? 4.665 -7.712 -3.282 1.00 96.06 283 TYR A C 1
ATOM 2217 O O . TYR A 1 283 ? 5.410 -7.549 -4.245 1.00 96.06 283 TYR A O 1
ATOM 2225 N N . THR A 1 284 ? 4.110 -8.897 -3.018 1.00 96.81 284 THR A N 1
ATOM 2226 C CA . THR A 1 284 ? 4.347 -10.065 -3.877 1.00 96.81 284 THR A CA 1
ATOM 2227 C C . THR A 1 284 ? 3.649 -9.943 -5.222 1.00 96.81 284 THR A C 1
ATOM 2229 O O . THR A 1 284 ? 4.211 -10.392 -6.223 1.00 96.81 284 THR A O 1
ATOM 2232 N N . TYR A 1 285 ? 2.473 -9.313 -5.268 1.00 96.81 285 TYR A N 1
ATOM 2233 C CA . TYR A 1 285 ? 1.799 -8.994 -6.519 1.00 96.81 285 TYR A CA 1
ATOM 2234 C C . TYR A 1 285 ? 2.676 -8.088 -7.399 1.00 96.81 285 TYR A C 1
ATOM 2236 O O . TYR A 1 285 ? 2.953 -8.462 -8.543 1.00 96.81 285 TYR A O 1
ATOM 2244 N N . ASP A 1 286 ? 3.192 -6.985 -6.845 1.00 93.75 286 ASP A N 1
ATOM 2245 C CA . ASP A 1 286 ? 4.031 -6.016 -7.562 1.00 93.75 286 ASP A CA 1
ATOM 2246 C C . ASP A 1 286 ? 5.381 -6.602 -7.961 1.00 93.75 286 ASP A C 1
ATOM 2248 O O . ASP A 1 286 ? 5.812 -6.469 -9.104 1.00 93.75 286 ASP A O 1
ATOM 2252 N N . LEU A 1 287 ? 6.049 -7.315 -7.051 1.00 92.38 287 LEU A N 1
ATOM 2253 C CA . LEU A 1 287 ? 7.329 -7.957 -7.350 1.00 92.38 287 LEU A CA 1
ATOM 2254 C C . LEU A 1 287 ? 7.198 -8.928 -8.530 1.00 92.38 287 LEU A C 1
ATOM 2256 O O . LEU A 1 287 ? 8.071 -8.994 -9.398 1.00 92.38 287 LEU A O 1
ATOM 2260 N N . THR A 1 288 ? 6.086 -9.661 -8.588 1.00 92.56 288 THR A N 1
ATOM 2261 C CA . THR A 1 288 ? 5.821 -10.628 -9.657 1.00 92.56 288 THR A CA 1
ATOM 2262 C C . THR A 1 288 ? 5.605 -9.945 -11.012 1.00 92.56 288 THR A C 1
ATOM 2264 O O . THR A 1 288 ? 5.920 -10.558 -12.029 1.00 92.56 288 THR A O 1
ATOM 2267 N N . ILE A 1 289 ? 5.160 -8.680 -11.061 1.00 89.88 289 ILE A N 1
ATOM 2268 C CA . ILE A 1 289 ? 5.066 -7.900 -12.314 1.00 89.88 289 ILE A CA 1
ATOM 2269 C C . ILE A 1 289 ? 6.439 -7.748 -12.976 1.00 89.88 289 ILE A C 1
ATOM 2271 O O . ILE A 1 289 ? 6.550 -7.838 -14.194 1.00 89.88 289 ILE A O 1
ATOM 2275 N N . PHE A 1 290 ? 7.499 -7.574 -12.186 1.00 87.25 290 PHE A N 1
ATOM 2276 C CA . PHE A 1 290 ? 8.854 -7.404 -12.717 1.00 87.25 290 PHE A CA 1
ATOM 2277 C C . PHE A 1 290 ? 9.584 -8.731 -12.947 1.00 87.25 290 PHE A C 1
ATOM 2279 O O . PHE A 1 290 ? 10.407 -8.836 -13.853 1.00 87.25 290 PHE A O 1
ATOM 2286 N N . VAL A 1 291 ? 9.317 -9.749 -12.124 1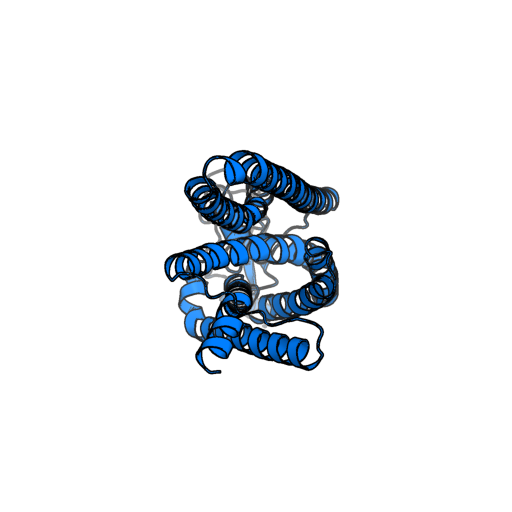.00 88.88 291 VAL A N 1
ATOM 2287 C CA . VAL A 1 291 ? 10.059 -11.021 -12.163 1.00 88.88 291 VAL A CA 1
ATOM 2288 C C . VAL A 1 291 ? 9.483 -12.004 -13.188 1.00 88.88 291 VAL A C 1
ATOM 2290 O O . VAL A 1 291 ? 10.243 -12.701 -13.861 1.00 88.88 291 VAL A O 1
ATOM 2293 N N . PHE A 1 292 ? 8.157 -12.079 -13.329 1.00 89.25 292 PHE A N 1
ATOM 2294 C CA . PHE A 1 292 ? 7.506 -13.095 -14.163 1.00 89.25 292 PHE A CA 1
ATOM 2295 C C . PHE A 1 292 ? 7.828 -12.972 -15.668 1.00 89.25 292 PHE A C 1
ATOM 2297 O O . PHE A 1 292 ? 8.211 -13.991 -16.251 1.00 89.25 292 PHE A O 1
ATOM 2304 N N . PRO A 1 293 ? 7.790 -11.775 -16.294 1.00 86.19 293 PRO A N 1
ATOM 2305 C CA . PRO A 1 293 ? 8.241 -11.576 -17.677 1.00 86.19 293 PRO A CA 1
ATOM 2306 C C . PRO A 1 293 ? 9.653 -12.102 -17.952 1.00 86.19 293 PRO A C 1
ATOM 2308 O O . PRO A 1 293 ? 9.896 -12.765 -18.959 1.00 86.19 293 PRO A O 1
ATOM 2311 N N . THR A 1 294 ? 10.583 -11.849 -17.028 1.00 84.75 294 THR A N 1
ATOM 2312 C CA . THR A 1 294 ? 11.974 -12.297 -17.144 1.00 84.75 294 THR A CA 1
ATOM 2313 C C . THR A 1 294 ? 12.084 -13.813 -17.074 1.00 84.75 294 THR A C 1
ATOM 2315 O O . THR A 1 294 ? 12.831 -14.402 -17.848 1.00 84.75 294 THR A O 1
ATOM 2318 N N . ILE A 1 295 ? 11.337 -14.461 -16.174 1.00 85.31 295 ILE A N 1
ATOM 2319 C CA . ILE A 1 295 ? 11.323 -15.926 -16.082 1.00 85.31 295 ILE A CA 1
ATOM 2320 C C . ILE A 1 295 ? 10.826 -16.539 -17.392 1.00 85.31 295 ILE A C 1
ATOM 2322 O O . ILE A 1 295 ? 11.467 -17.454 -17.900 1.00 85.31 295 ILE A O 1
ATOM 2326 N N . LEU A 1 296 ? 9.722 -16.034 -17.953 1.00 82.50 296 LEU A N 1
ATOM 2327 C CA . LEU A 1 296 ? 9.188 -16.541 -19.221 1.00 82.50 296 LEU A CA 1
ATOM 2328 C C . LEU A 1 296 ? 10.212 -16.429 -20.355 1.00 82.50 296 LEU A C 1
ATOM 2330 O O . LEU A 1 296 ? 10.384 -17.383 -21.105 1.00 82.50 296 LEU A O 1
ATOM 2334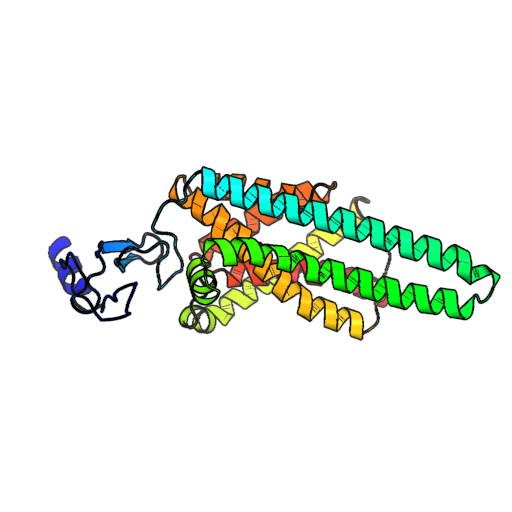 N N . TYR A 1 297 ? 10.926 -15.306 -20.432 1.00 82.69 297 TYR A N 1
ATOM 2335 C CA . TYR A 1 297 ? 11.975 -15.095 -21.428 1.00 82.69 297 TYR A CA 1
ATOM 2336 C C . TYR A 1 297 ? 13.179 -16.027 -21.271 1.00 82.69 297 TYR A C 1
ATOM 2338 O O . TYR A 1 297 ? 13.741 -16.479 -22.258 1.00 82.69 297 TYR A O 1
ATOM 2346 N N . LEU A 1 298 ? 13.595 -16.331 -20.039 1.00 82.12 298 LEU A N 1
ATOM 2347 C CA . LEU A 1 298 ? 14.705 -17.260 -19.798 1.00 82.12 298 LEU A CA 1
ATOM 2348 C C . LEU A 1 298 ? 14.338 -18.725 -20.097 1.00 82.12 298 LEU A C 1
ATOM 2350 O O . LEU A 1 298 ? 15.235 -19.559 -20.211 1.00 82.12 298 LEU A O 1
ATOM 2354 N N . LEU A 1 299 ? 13.042 -19.044 -20.169 1.00 81.75 299 LEU A N 1
ATOM 2355 C CA . LEU A 1 299 ? 12.522 -20.382 -20.466 1.00 81.75 299 LEU A CA 1
ATOM 2356 C C . LEU A 1 299 ? 12.161 -20.587 -21.949 1.00 81.75 299 LEU A C 1
ATOM 2358 O O . LEU A 1 299 ? 11.942 -21.734 -22.341 1.00 81.75 299 LEU A O 1
ATOM 2362 N N . SER A 1 300 ? 12.064 -19.511 -22.739 1.00 78.81 300 SER A N 1
ATOM 2363 C CA . SER A 1 300 ? 11.813 -19.533 -24.191 1.00 78.81 300 SER A CA 1
ATOM 2364 C C . SER A 1 300 ? 13.100 -19.642 -24.996 1.00 78.81 300 SER A C 1
ATOM 2366 O O . SER A 1 300 ? 13.111 -20.425 -25.970 1.00 78.81 300 SER A O 1
#